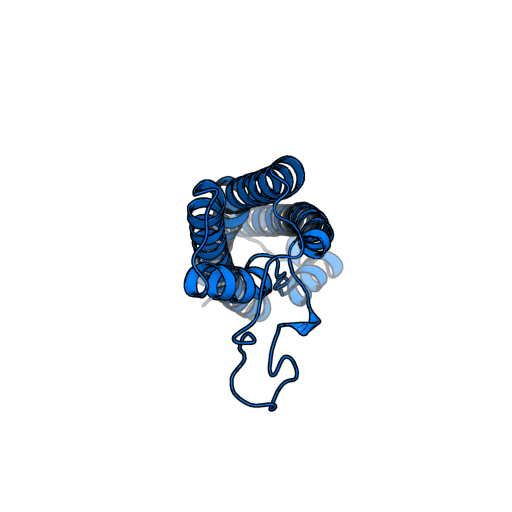Protein AF-A0A3C1CCG3-F1 (afdb_monomer)

Structure (mmCIF, N/CA/C/O backbone):
data_AF-A0A3C1CCG3-F1
#
_entry.id   AF-A0A3C1CCG3-F1
#
loop_
_atom_site.group_PDB
_atom_site.id
_atom_site.type_symbol
_atom_site.label_atom_id
_atom_site.label_alt_id
_atom_site.label_comp_id
_atom_site.label_asym_id
_atom_site.label_entity_id
_atom_site.label_seq_id
_atom_site.pdbx_PDB_ins_code
_atom_site.Cartn_x
_atom_site.Cartn_y
_atom_site.Cartn_z
_atom_site.occupancy
_atom_site.B_iso_or_equiv
_atom_site.auth_seq_id
_atom_site.auth_comp_id
_atom_site.auth_asym_id
_atom_site.auth_atom_id
_atom_site.pdbx_PDB_model_num
ATOM 1 N N . MET A 1 1 ? -16.014 -8.568 27.172 1.00 80.44 1 MET A N 1
ATOM 2 C CA . MET A 1 1 ? -15.308 -7.271 27.067 1.00 80.44 1 MET A CA 1
ATOM 3 C C . MET A 1 1 ? -13.806 -7.430 26.950 1.00 80.44 1 MET A C 1
ATOM 5 O O . MET A 1 1 ? -13.228 -6.767 26.102 1.00 80.44 1 MET A O 1
ATOM 9 N N . GLU A 1 2 ? -13.177 -8.317 27.718 1.00 81.25 2 GLU A N 1
ATOM 10 C CA . GLU A 1 2 ? -11.739 -8.604 27.583 1.00 81.25 2 GLU A CA 1
ATOM 11 C C . GLU A 1 2 ? -11.338 -9.070 26.175 1.00 81.25 2 GLU A C 1
ATOM 13 O O . GLU A 1 2 ? -10.347 -8.590 25.634 1.00 81.25 2 GLU A O 1
ATOM 18 N N . SER A 1 3 ? -12.147 -9.926 25.537 1.00 80.25 3 SER A N 1
ATOM 19 C CA . SER A 1 3 ? -11.941 -10.334 24.138 1.00 80.25 3 SER A CA 1
ATOM 20 C C . SER A 1 3 ? -11.941 -9.144 23.172 1.00 80.25 3 SER A C 1
ATOM 22 O O . SER A 1 3 ? -11.023 -9.004 22.373 1.00 80.25 3 SER A O 1
ATOM 24 N N . LEU A 1 4 ? -12.910 -8.232 23.309 1.00 84.50 4 LEU A N 1
ATOM 25 C CA . LEU A 1 4 ? -12.994 -7.015 22.496 1.00 84.50 4 LEU A CA 1
ATOM 26 C C . LEU A 1 4 ? -11.785 -6.097 22.724 1.00 84.50 4 LEU A C 1
ATOM 28 O O . LEU A 1 4 ? -11.242 -5.562 21.766 1.00 84.50 4 LEU A O 1
ATOM 32 N N . LEU A 1 5 ? -11.329 -5.937 23.969 1.00 88.25 5 LEU A N 1
ATOM 33 C CA . LEU A 1 5 ? -10.111 -5.177 24.269 1.00 88.25 5 LEU A CA 1
ATOM 34 C C . LEU A 1 5 ? -8.866 -5.798 23.625 1.00 88.25 5 LEU A C 1
ATOM 36 O O . LEU A 1 5 ? -8.028 -5.069 23.099 1.00 88.25 5 LEU A O 1
ATOM 40 N N . SER A 1 6 ? -8.741 -7.125 23.671 1.00 87.38 6 SER A N 1
ATOM 41 C CA . SER A 1 6 ? -7.639 -7.853 23.034 1.00 87.38 6 SER A CA 1
ATOM 42 C C . SER A 1 6 ? -7.626 -7.633 21.519 1.00 87.38 6 SER A C 1
ATOM 44 O O . SER A 1 6 ? -6.580 -7.317 20.951 1.00 87.38 6 SER A O 1
ATOM 46 N N . ASP A 1 7 ? -8.794 -7.708 20.880 1.00 86.88 7 ASP A N 1
ATOM 47 C CA . ASP A 1 7 ? -8.934 -7.485 19.440 1.00 86.88 7 ASP A CA 1
ATOM 48 C C . ASP A 1 7 ? -8.607 -6.045 19.052 1.00 86.88 7 ASP A C 1
ATOM 50 O O . ASP A 1 7 ? -7.768 -5.830 18.183 1.00 86.88 7 ASP A O 1
ATOM 54 N N . LEU A 1 8 ? -9.147 -5.055 19.771 1.00 90.12 8 LEU A N 1
ATOM 55 C CA . LEU A 1 8 ? -8.829 -3.647 19.520 1.00 90.12 8 LEU A CA 1
ATOM 56 C C . LEU A 1 8 ? -7.325 -3.364 19.671 1.00 90.12 8 LEU A C 1
ATOM 58 O O . LEU A 1 8 ? -6.757 -2.602 18.889 1.00 90.12 8 LEU A O 1
ATOM 62 N N . LYS A 1 9 ? -6.649 -3.988 20.648 1.00 91.88 9 LYS A N 1
ATOM 63 C CA . LYS A 1 9 ? -5.192 -3.858 20.820 1.00 91.88 9 LYS A CA 1
ATOM 64 C C . LYS A 1 9 ? -4.436 -4.443 19.624 1.00 91.88 9 LYS A C 1
ATOM 66 O O . LYS A 1 9 ? -3.527 -3.786 19.117 1.00 91.88 9 LYS A O 1
ATOM 71 N N . LYS A 1 10 ? -4.829 -5.617 19.123 1.00 90.56 10 LYS A N 1
ATOM 72 C CA . LYS A 1 10 ? -4.250 -6.194 17.895 1.00 90.56 10 LYS A CA 1
ATOM 73 C C . LYS A 1 10 ? -4.489 -5.298 16.680 1.00 90.56 10 LYS A C 1
ATOM 75 O O . LYS A 1 10 ? -3.537 -5.005 15.959 1.00 90.56 10 LYS A O 1
ATOM 80 N N . ASP A 1 11 ? -5.704 -4.783 16.520 1.00 90.44 11 ASP A N 1
ATOM 81 C CA . ASP A 1 11 ? -6.062 -3.899 15.410 1.00 90.44 11 ASP A CA 1
ATOM 82 C C . ASP A 1 11 ? -5.190 -2.627 15.405 1.00 90.44 11 ASP A C 1
ATOM 84 O O . ASP A 1 11 ? -4.690 -2.218 14.359 1.00 90.44 11 ASP A O 1
ATOM 88 N N . THR A 1 12 ? -4.893 -2.025 16.570 1.00 92.81 12 THR A N 1
ATOM 89 C CA . THR A 1 12 ? -3.994 -0.848 16.630 1.00 92.81 12 THR A CA 1
ATOM 90 C C . THR A 1 12 ? -2.571 -1.133 16.142 1.00 92.81 12 THR A C 1
ATOM 92 O O . THR A 1 12 ? -1.940 -0.249 15.547 1.00 92.81 12 THR A O 1
ATOM 95 N N . ILE A 1 13 ? -2.063 -2.346 16.381 1.00 92.12 13 ILE A N 1
ATOM 96 C CA . ILE A 1 13 ? -0.756 -2.790 15.885 1.00 92.12 13 ILE A CA 1
ATOM 97 C C . ILE A 1 13 ? -0.830 -2.958 14.367 1.00 92.12 13 ILE A C 1
ATOM 99 O O . ILE A 1 13 ? 0.046 -2.460 13.656 1.00 92.12 13 ILE A O 1
ATOM 103 N N . GLU A 1 14 ? -1.894 -3.585 13.867 1.00 90.69 14 GLU A N 1
ATOM 104 C CA . GLU A 1 14 ? -2.098 -3.794 12.435 1.00 90.69 14 GLU A CA 1
ATOM 105 C C . GLU A 1 14 ? -2.200 -2.466 11.672 1.00 90.69 14 GLU A C 1
ATOM 107 O O . GLU A 1 14 ? -1.458 -2.261 10.711 1.00 90.69 14 GLU A O 1
ATOM 112 N N . TYR A 1 15 ? -2.995 -1.501 12.148 1.00 91.88 15 TYR A N 1
ATOM 113 C CA . TYR A 1 15 ? -3.102 -0.174 11.522 1.00 91.88 15 TYR A CA 1
ATOM 114 C C . TYR A 1 15 ? -1.769 0.583 11.497 1.00 91.88 15 TYR A C 1
ATOM 116 O O . TYR A 1 15 ? -1.438 1.273 10.524 1.00 91.88 15 TYR A O 1
ATOM 124 N N . ASN A 1 16 ? -0.973 0.452 12.561 1.00 92.69 16 ASN A N 1
ATOM 125 C CA . ASN A 1 16 ? 0.353 1.054 12.624 1.00 92.69 16 ASN A CA 1
ATOM 126 C C . ASN A 1 16 ? 1.296 0.431 11.589 1.00 92.69 16 ASN A C 1
ATOM 128 O O . ASN A 1 16 ? 1.955 1.139 10.825 1.00 92.69 16 ASN A O 1
ATOM 132 N N . ASN A 1 17 ? 1.330 -0.897 11.543 1.00 91.56 17 ASN A N 1
ATOM 133 C CA . ASN A 1 17 ? 2.134 -1.628 10.583 1.00 91.56 17 ASN A CA 1
ATOM 134 C C . ASN A 1 17 ? 1.683 -1.304 9.147 1.00 91.56 17 ASN A C 1
ATOM 136 O O . ASN A 1 17 ? 2.537 -1.148 8.269 1.00 91.56 17 ASN A O 1
ATOM 140 N N . ALA A 1 18 ? 0.377 -1.206 8.881 1.00 90.88 18 ALA A N 1
ATOM 141 C CA . ALA A 1 18 ? -0.179 -0.879 7.567 1.00 90.88 18 ALA A CA 1
ATOM 142 C C . ALA A 1 18 ? 0.262 0.517 7.107 1.00 90.88 18 ALA A C 1
ATOM 144 O O . ALA A 1 18 ? 0.758 0.676 5.992 1.00 90.88 18 ALA A O 1
ATOM 145 N N . THR A 1 19 ? 0.216 1.503 8.006 1.00 92.75 19 THR A N 1
ATOM 146 C CA . THR A 1 19 ? 0.725 2.862 7.754 1.00 92.75 19 THR A CA 1
ATOM 147 C C . THR A 1 19 ? 2.209 2.846 7.366 1.00 92.75 19 THR A C 1
ATOM 149 O O . THR A 1 19 ? 2.596 3.441 6.362 1.00 92.75 19 THR A O 1
ATOM 152 N N . GLN A 1 20 ? 3.047 2.103 8.098 1.00 93.19 20 GLN A N 1
ATOM 153 C CA . GLN A 1 20 ? 4.475 1.969 7.774 1.00 93.19 20 GLN A CA 1
ATOM 154 C C . GLN A 1 20 ? 4.721 1.254 6.437 1.00 93.19 20 GLN A C 1
ATOM 156 O O . GLN A 1 20 ? 5.689 1.544 5.729 1.00 93.19 20 GLN A O 1
ATOM 161 N N . TYR A 1 21 ? 3.875 0.286 6.086 1.00 91.88 21 TYR A N 1
ATOM 162 C CA . TYR A 1 21 ? 3.934 -0.379 4.790 1.00 91.88 21 TYR A CA 1
ATOM 163 C C . TYR A 1 21 ? 3.597 0.593 3.653 1.00 91.88 21 TYR A C 1
ATOM 165 O O . TYR A 1 21 ? 4.380 0.698 2.708 1.00 91.88 21 TYR A O 1
ATOM 173 N N . ILE A 1 22 ? 2.514 1.363 3.789 1.00 93.19 22 ILE A N 1
ATOM 174 C CA . ILE A 1 22 ? 2.127 2.414 2.837 1.00 93.19 22 ILE A CA 1
ATOM 175 C C . ILE A 1 22 ? 3.264 3.431 2.658 1.00 93.19 22 ILE A C 1
ATOM 177 O O . ILE A 1 22 ? 3.637 3.739 1.526 1.00 93.19 22 ILE A O 1
ATOM 181 N N . ASP A 1 23 ? 3.893 3.877 3.749 1.00 95.12 23 ASP A N 1
ATOM 182 C CA . ASP A 1 23 ? 5.015 4.825 3.698 1.00 95.12 23 ASP A CA 1
ATOM 183 C C . ASP A 1 23 ? 6.212 4.283 2.900 1.00 95.12 23 ASP A C 1
ATOM 185 O O . ASP A 1 23 ? 6.858 5.020 2.150 1.00 95.12 23 ASP A O 1
ATOM 189 N N . ARG A 1 24 ? 6.508 2.982 3.011 1.00 94.38 24 ARG A N 1
ATOM 190 C CA . ARG A 1 24 ? 7.552 2.335 2.198 1.00 94.38 24 ARG A CA 1
ATOM 191 C C . ARG A 1 24 ? 7.167 2.269 0.721 1.00 94.38 24 ARG A C 1
ATOM 193 O O . ARG A 1 24 ? 8.023 2.515 -0.128 1.00 94.38 24 ARG A O 1
ATOM 200 N N . GLN A 1 25 ? 5.905 1.970 0.409 1.00 94.88 25 GLN A N 1
ATOM 201 C CA . GLN A 1 25 ? 5.432 1.935 -0.978 1.00 94.88 25 GLN A CA 1
ATOM 202 C C . GLN A 1 25 ? 5.488 3.317 -1.627 1.00 94.88 25 GLN A C 1
ATOM 204 O O . GLN A 1 25 ? 6.007 3.432 -2.734 1.00 94.88 25 GLN A O 1
ATOM 209 N N . ILE A 1 26 ? 5.046 4.364 -0.925 1.00 96.19 26 ILE A N 1
ATOM 210 C CA . ILE A 1 26 ? 5.116 5.754 -1.401 1.00 96.19 26 ILE A CA 1
ATOM 211 C C . ILE A 1 26 ? 6.560 6.140 -1.732 1.00 96.19 26 ILE A C 1
ATOM 213 O O . ILE A 1 26 ? 6.825 6.603 -2.837 1.00 96.19 26 ILE A O 1
ATOM 217 N N . LYS A 1 27 ? 7.514 5.866 -0.831 1.00 96.94 27 LYS A N 1
ATOM 218 C CA . LYS A 1 27 ? 8.943 6.148 -1.071 1.00 96.94 27 LYS A CA 1
ATOM 219 C C . LYS A 1 27 ? 9.495 5.411 -2.293 1.00 96.94 27 LYS A C 1
ATOM 221 O O . LYS A 1 27 ? 10.290 5.968 -3.054 1.00 96.94 27 LYS A O 1
ATOM 226 N N . GLY A 1 28 ? 9.089 4.155 -2.480 1.00 97.25 28 GLY A N 1
ATOM 227 C CA . GLY A 1 28 ? 9.450 3.380 -3.663 1.00 97.25 28 GLY A CA 1
ATOM 228 C C . GLY A 1 28 ? 8.878 3.997 -4.940 1.00 97.25 28 GLY A C 1
ATOM 229 O O . GLY A 1 28 ? 9.620 4.187 -5.899 1.00 97.25 28 GLY A O 1
ATOM 230 N N . ILE A 1 29 ? 7.596 4.378 -4.930 1.00 98.25 29 ILE A N 1
ATOM 231 C CA . ILE A 1 29 ? 6.946 5.056 -6.058 1.00 98.25 29 ILE A CA 1
ATOM 232 C C . ILE A 1 29 ? 7.657 6.372 -6.384 1.00 98.25 29 ILE A C 1
ATOM 234 O O . ILE A 1 29 ? 7.983 6.595 -7.545 1.00 98.25 29 ILE A O 1
ATOM 238 N N . ASP A 1 30 ? 7.960 7.204 -5.388 1.00 98.19 30 ASP A N 1
ATOM 239 C CA . ASP A 1 30 ? 8.686 8.465 -5.587 1.00 98.19 30 ASP A CA 1
ATOM 240 C C . ASP A 1 30 ? 10.026 8.251 -6.278 1.00 98.19 30 ASP A C 1
ATOM 242 O O . ASP A 1 30 ? 10.359 8.934 -7.244 1.00 98.19 30 ASP A O 1
ATOM 246 N N . THR A 1 31 ? 10.766 7.242 -5.825 1.00 98.00 31 THR A N 1
ATOM 247 C CA . THR A 1 31 ? 12.042 6.873 -6.433 1.00 98.00 31 THR A CA 1
ATOM 248 C C . THR A 1 31 ? 11.862 6.413 -7.881 1.00 98.00 31 THR A C 1
ATOM 250 O O . THR A 1 31 ? 12.645 6.795 -8.748 1.00 98.00 31 THR A O 1
ATOM 253 N N . THR A 1 32 ? 10.835 5.607 -8.165 1.00 97.94 32 THR A N 1
ATOM 254 C CA . THR A 1 32 ? 10.518 5.175 -9.531 1.00 97.94 32 THR A CA 1
ATOM 255 C C . THR A 1 32 ? 10.178 6.367 -10.422 1.00 97.94 32 THR A C 1
ATOM 257 O O . THR A 1 32 ? 10.742 6.473 -11.506 1.00 97.94 32 THR A O 1
ATOM 260 N N . LEU A 1 33 ? 9.318 7.283 -9.970 1.00 98.19 33 LEU A N 1
ATOM 261 C CA . LEU A 1 33 ? 8.926 8.472 -10.733 1.00 98.19 33 LEU A CA 1
ATOM 262 C C . LEU A 1 33 ? 10.135 9.358 -11.060 1.00 98.19 33 LEU A C 1
ATOM 264 O O . LEU A 1 33 ? 10.334 9.697 -12.223 1.00 98.19 33 LEU A O 1
ATOM 268 N N . GLN A 1 34 ? 10.984 9.639 -10.066 1.00 97.75 34 GLN A N 1
ATOM 269 C CA . GLN A 1 34 ? 12.212 10.424 -10.245 1.00 97.75 34 GLN A CA 1
ATOM 270 C C . GLN A 1 34 ? 13.168 9.811 -11.270 1.00 97.75 34 GLN A C 1
ATOM 272 O O . GLN A 1 34 ? 13.834 10.532 -12.007 1.00 97.75 34 GLN A O 1
ATOM 277 N N . ILE A 1 35 ? 13.280 8.480 -11.307 1.00 97.62 35 ILE A N 1
ATOM 278 C CA . ILE A 1 35 ? 14.119 7.812 -12.304 1.00 97.62 35 ILE A CA 1
ATOM 279 C C . ILE A 1 35 ? 13.449 7.906 -13.677 1.00 97.62 35 ILE A C 1
ATOM 281 O O . ILE A 1 35 ? 14.092 8.347 -14.624 1.00 97.62 35 ILE A O 1
ATOM 285 N N . LEU A 1 36 ? 12.171 7.533 -13.804 1.00 95.69 36 LEU A N 1
ATOM 286 C CA . LEU A 1 36 ? 11.469 7.494 -15.095 1.00 95.69 36 LEU A CA 1
ATOM 287 C C . LEU A 1 36 ? 11.405 8.864 -15.791 1.00 95.69 36 LEU A C 1
ATOM 289 O O . LEU A 1 36 ? 11.476 8.918 -17.018 1.00 95.69 36 LEU A O 1
ATOM 293 N N . GLU A 1 37 ? 11.349 9.959 -15.030 1.00 93.81 37 GLU A N 1
ATOM 294 C CA . GLU A 1 37 ? 11.359 11.332 -15.555 1.00 93.81 37 GLU A CA 1
ATOM 295 C C . GLU A 1 37 ? 12.637 11.674 -16.344 1.00 93.81 37 GLU A C 1
ATOM 297 O O . GLU A 1 37 ? 12.584 12.450 -17.296 1.00 93.81 37 GLU A O 1
ATOM 302 N N . LYS A 1 38 ? 13.779 11.043 -16.030 1.00 92.81 38 LYS A N 1
ATOM 303 C CA . LYS A 1 38 ? 15.081 11.356 -16.652 1.00 92.81 38 LYS A CA 1
ATOM 304 C C . LYS A 1 38 ? 15.159 11.094 -18.155 1.00 92.81 38 LYS A C 1
ATOM 306 O O . LYS A 1 38 ? 16.096 11.572 -18.789 1.00 92.81 38 LYS A O 1
ATOM 311 N N . ASN A 1 39 ? 14.237 10.320 -18.736 1.00 82.69 39 ASN A N 1
ATOM 312 C CA . ASN A 1 39 ? 14.262 9.831 -20.126 1.00 82.69 39 ASN A CA 1
ATOM 313 C C . ASN A 1 39 ? 15.423 8.848 -20.444 1.00 82.69 39 ASN A C 1
ATOM 315 O O . ASN A 1 39 ? 15.221 7.867 -21.161 1.00 82.69 39 ASN A O 1
ATOM 319 N N . SER A 1 40 ? 16.613 9.054 -19.880 1.00 91.62 40 SER A N 1
ATOM 320 C CA . SER A 1 40 ? 17.819 8.241 -20.060 1.00 91.62 40 SER A CA 1
ATOM 321 C C . SER A 1 40 ? 18.263 7.638 -18.727 1.00 91.62 40 SER A C 1
ATOM 323 O O . SER A 1 40 ? 18.337 8.360 -17.732 1.00 91.62 40 SER A O 1
ATOM 325 N N . TRP A 1 41 ? 18.549 6.331 -18.707 1.00 95.25 41 TRP A N 1
ATOM 326 C CA . TRP A 1 41 ? 18.817 5.579 -17.476 1.00 95.25 41 TRP A CA 1
ATOM 327 C C . TRP A 1 41 ? 20.133 4.814 -17.537 1.00 95.25 41 TRP A C 1
ATOM 329 O O . TRP A 1 41 ? 20.427 4.144 -18.530 1.00 95.25 41 TRP A O 1
ATOM 339 N N . THR A 1 42 ? 20.899 4.854 -16.448 1.00 96.25 42 THR A N 1
ATOM 340 C CA . THR A 1 42 ? 22.076 3.993 -16.289 1.00 96.25 42 THR A CA 1
ATOM 341 C C . THR A 1 42 ? 21.668 2.544 -16.007 1.00 96.25 42 THR A C 1
ATOM 343 O O . THR A 1 42 ? 20.516 2.241 -15.677 1.00 96.25 42 THR A O 1
ATOM 346 N N . LYS A 1 43 ? 22.625 1.612 -16.090 1.00 95.50 43 LYS A N 1
ATOM 347 C CA . LYS A 1 43 ? 22.383 0.200 -15.748 1.00 95.50 43 LYS A CA 1
ATOM 348 C C . LYS A 1 43 ? 21.940 0.040 -14.290 1.00 95.50 43 LYS A C 1
ATOM 350 O O . LYS A 1 43 ? 21.049 -0.751 -13.991 1.00 95.50 43 LYS A O 1
ATOM 355 N N . GLU A 1 44 ? 22.535 0.810 -13.386 1.00 95.44 44 GLU A N 1
ATOM 356 C CA . GLU A 1 44 ? 22.217 0.832 -11.958 1.00 95.44 44 GLU A CA 1
ATOM 357 C C . GLU A 1 44 ? 20.789 1.329 -11.721 1.00 95.44 44 GLU A C 1
ATOM 359 O O . GLU A 1 44 ? 20.056 0.751 -10.918 1.00 95.44 44 GLU A O 1
ATOM 364 N N . GLU A 1 45 ? 20.362 2.358 -12.454 1.00 97.06 45 GLU A N 1
ATOM 365 C CA . GLU A 1 45 ? 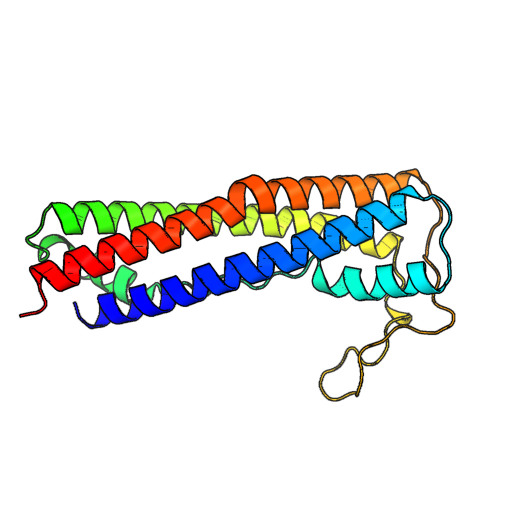18.995 2.874 -12.385 1.00 97.06 45 GLU A CA 1
ATOM 366 C C . GLU A 1 45 ? 17.977 1.862 -12.903 1.00 97.06 45 GLU A C 1
ATOM 368 O O . GLU A 1 45 ? 16.951 1.652 -12.255 1.00 97.06 45 GLU A O 1
ATOM 373 N N . ILE A 1 46 ? 18.278 1.166 -14.005 1.00 96.75 46 ILE A N 1
ATOM 374 C CA . ILE A 1 46 ? 17.427 0.084 -14.513 1.00 96.75 46 ILE A CA 1
ATOM 375 C C . ILE A 1 46 ? 17.293 -1.019 -13.458 1.00 96.75 46 ILE A C 1
ATOM 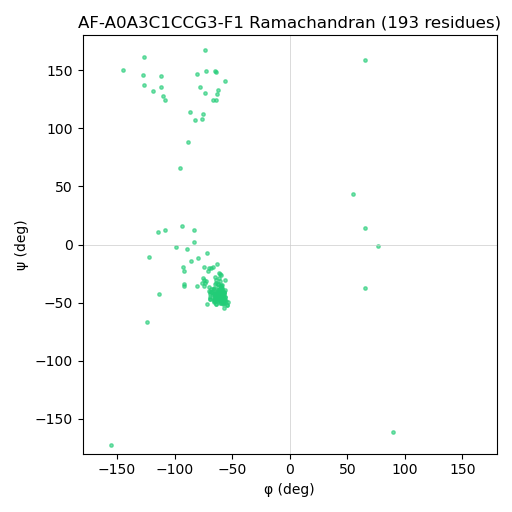377 O O . ILE A 1 46 ? 16.173 -1.383 -13.099 1.00 96.75 46 ILE A O 1
ATOM 381 N N . LYS A 1 47 ? 18.397 -1.514 -12.884 1.00 95.25 47 LYS A N 1
ATOM 382 C CA . LYS A 1 47 ? 18.333 -2.527 -11.813 1.00 95.25 47 LYS A CA 1
ATOM 383 C C . LYS A 1 47 ? 17.508 -2.053 -10.622 1.00 95.25 47 LYS A C 1
ATOM 385 O O . LYS A 1 47 ? 16.701 -2.813 -10.087 1.00 95.25 47 LYS A O 1
ATOM 390 N N . LYS A 1 48 ? 17.676 -0.792 -10.225 1.00 95.38 48 LYS A N 1
ATOM 391 C CA . LYS A 1 48 ? 16.910 -0.187 -9.136 1.00 95.38 48 LYS A CA 1
ATOM 392 C C . LYS A 1 48 ? 15.414 -0.148 -9.452 1.00 95.38 48 LYS A C 1
ATOM 394 O O . LYS A 1 48 ? 14.616 -0.519 -8.594 1.00 95.38 48 LYS A O 1
ATOM 399 N N . LEU A 1 49 ? 15.028 0.223 -10.676 1.00 96.19 49 LEU A N 1
ATOM 400 C CA . LEU A 1 49 ? 13.634 0.178 -11.127 1.00 96.19 49 LEU A CA 1
ATOM 401 C C . LEU A 1 49 ? 13.052 -1.237 -11.032 1.00 96.19 49 LEU A C 1
ATOM 403 O O . LEU A 1 49 ? 11.952 -1.395 -10.508 1.00 96.19 49 LEU A O 1
ATOM 407 N N . TYR A 1 50 ? 13.790 -2.254 -11.486 1.00 95.12 50 TYR A N 1
ATOM 408 C CA . TYR A 1 50 ? 13.383 -3.657 -11.364 1.00 95.12 50 TYR A CA 1
ATOM 409 C C . TYR A 1 50 ? 13.137 -4.044 -9.897 1.00 95.12 50 TYR A C 1
ATOM 411 O O . TYR A 1 50 ? 12.048 -4.502 -9.552 1.00 95.12 50 TYR A O 1
ATOM 419 N N . LEU A 1 51 ? 14.115 -3.821 -9.014 1.00 91.62 51 LEU A N 1
ATOM 420 C CA . LEU A 1 51 ? 14.009 -4.191 -7.597 1.00 91.62 51 LEU A CA 1
ATOM 421 C C . LEU A 1 51 ? 12.811 -3.525 -6.908 1.00 91.62 51 LEU A C 1
ATOM 423 O O . LEU A 1 51 ? 12.065 -4.178 -6.178 1.00 91.62 51 LEU A O 1
ATOM 427 N N . ILE A 1 52 ? 12.603 -2.233 -7.167 1.00 93.25 52 ILE A N 1
ATOM 428 C CA . ILE A 1 52 ? 11.503 -1.469 -6.574 1.00 93.25 52 ILE A CA 1
ATOM 429 C C . ILE A 1 52 ? 10.148 -1.951 -7.111 1.00 93.25 52 ILE A C 1
ATOM 431 O O . ILE A 1 52 ? 9.208 -2.109 -6.327 1.00 93.25 52 ILE A O 1
ATOM 435 N N . ASN A 1 53 ? 10.046 -2.242 -8.414 1.00 92.38 53 ASN A N 1
ATOM 436 C CA . ASN A 1 53 ? 8.803 -2.641 -9.083 1.00 92.38 53 ASN A CA 1
ATOM 437 C C . ASN A 1 53 ? 8.129 -3.876 -8.450 1.00 92.38 53 ASN A C 1
ATOM 439 O O . ASN A 1 53 ? 6.898 -3.985 -8.457 1.00 92.38 53 ASN A O 1
ATOM 443 N N . LEU A 1 54 ? 8.895 -4.801 -7.863 1.00 84.25 54 LEU A N 1
ATOM 444 C CA . LEU A 1 54 ? 8.322 -5.953 -7.159 1.00 84.25 54 LEU A CA 1
ATOM 445 C C . LEU A 1 54 ? 7.530 -5.539 -5.907 1.00 84.25 54 LEU A C 1
ATOM 447 O O . LEU A 1 54 ? 6.469 -6.102 -5.649 1.00 84.25 54 LEU A O 1
ATOM 451 N N . GLY A 1 55 ? 7.996 -4.531 -5.164 1.00 85.56 55 GLY A N 1
ATOM 452 C CA . GLY A 1 55 ? 7.409 -4.133 -3.879 1.00 85.56 55 GLY A CA 1
ATOM 453 C C . GLY A 1 55 ? 6.334 -3.044 -3.956 1.00 85.56 55 GLY A C 1
ATOM 454 O O . GLY A 1 55 ? 5.377 -3.066 -3.179 1.00 85.56 55 GLY A O 1
ATOM 455 N N . ILE A 1 56 ? 6.452 -2.090 -4.885 1.00 91.38 56 ILE A N 1
ATOM 456 C CA . ILE A 1 56 ? 5.598 -0.881 -4.884 1.00 91.38 56 ILE A CA 1
ATOM 457 C C . ILE A 1 56 ? 4.135 -1.130 -5.258 1.00 91.38 56 ILE A C 1
ATOM 459 O O . ILE A 1 56 ? 3.267 -0.357 -4.867 1.00 91.38 56 ILE A O 1
ATOM 463 N N . LEU A 1 57 ? 3.854 -2.219 -5.974 1.00 89.00 57 LEU A N 1
ATOM 464 C CA . LEU A 1 57 ? 2.497 -2.628 -6.353 1.00 89.00 57 LEU A CA 1
ATOM 465 C C . LEU A 1 57 ? 2.025 -3.864 -5.577 1.00 89.00 57 LEU A C 1
ATOM 467 O O . LEU A 1 57 ? 1.034 -4.485 -5.948 1.00 89.00 57 LEU A O 1
ATOM 471 N N . GLY A 1 58 ? 2.749 -4.246 -4.521 1.00 83.00 58 GLY A N 1
ATOM 472 C CA . GLY A 1 58 ? 2.319 -5.305 -3.618 1.00 83.00 58 GLY A CA 1
ATOM 473 C C . GLY A 1 58 ? 1.044 -4.920 -2.867 1.00 83.00 58 GLY A C 1
ATOM 474 O O . GLY A 1 58 ? 0.802 -3.738 -2.572 1.00 83.00 58 GLY A O 1
ATOM 475 N N . ASN A 1 59 ? 0.247 -5.933 -2.541 1.00 73.56 59 ASN A N 1
ATOM 476 C CA . ASN A 1 59 ? -0.830 -5.812 -1.576 1.00 73.56 59 ASN A CA 1
ATOM 477 C C . ASN A 1 59 ? -0.470 -6.638 -0.348 1.00 73.56 59 ASN A C 1
ATOM 479 O O . ASN A 1 59 ? 0.037 -7.750 -0.469 1.00 73.56 59 ASN A O 1
ATOM 483 N N . ARG A 1 60 ? -0.681 -6.056 0.826 1.00 67.25 60 ARG A N 1
ATOM 484 C CA . ARG A 1 60 ? -0.440 -6.724 2.104 1.00 67.25 60 ARG A CA 1
ATOM 485 C C . ARG A 1 60 ? -1.701 -7.425 2.623 1.00 67.25 60 ARG A C 1
ATOM 487 O O . ARG A 1 60 ? -1.569 -8.348 3.413 1.00 67.25 60 ARG A O 1
ATOM 494 N N . GLY A 1 61 ? -2.883 -6.991 2.168 1.00 58.47 61 GLY A N 1
ATOM 495 C CA . GLY A 1 61 ? -4.138 -7.221 2.886 1.00 58.47 61 GLY A CA 1
ATOM 496 C C . GLY A 1 61 ? -4.142 -6.481 4.231 1.00 58.47 61 GLY A C 1
ATOM 497 O O . GLY A 1 61 ? -3.080 -6.130 4.751 1.00 58.47 61 GLY A O 1
ATOM 498 N N . SER A 1 62 ? -5.317 -6.225 4.796 1.00 59.59 62 SER A N 1
ATOM 499 C CA . SER A 1 6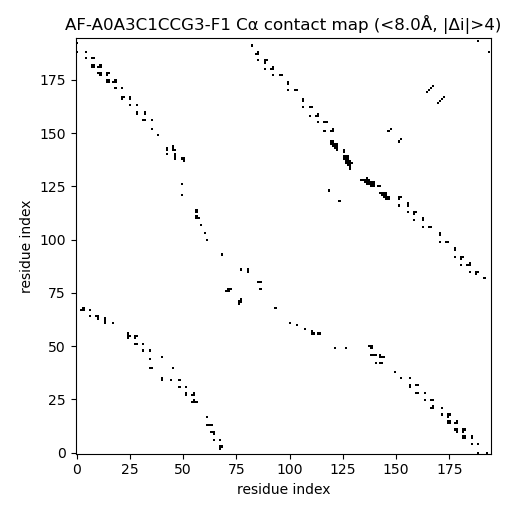2 ? -5.443 -5.912 6.218 1.00 59.59 62 SER A CA 1
ATOM 500 C C . SER A 1 62 ? -6.095 -7.110 6.907 1.00 59.59 62 SER A C 1
ATOM 502 O O . SER A 1 62 ? -7.148 -7.592 6.498 1.00 59.59 62 SER A O 1
ATOM 504 N N . GLU A 1 63 ? -5.442 -7.647 7.934 1.00 61.00 63 GLU A N 1
ATOM 505 C CA . GLU A 1 63 ? -6.020 -8.700 8.774 1.00 61.00 63 GLU A CA 1
ATOM 506 C C . GLU A 1 63 ? -6.656 -8.046 10.004 1.00 61.00 63 GLU A C 1
ATOM 508 O O . GLU A 1 63 ? -6.173 -8.178 11.128 1.00 61.00 63 GLU A O 1
ATOM 513 N N . VAL A 1 64 ? -7.718 -7.263 9.788 1.00 60.12 64 VAL A N 1
ATOM 514 C CA . VAL A 1 64 ? -8.493 -6.688 10.898 1.00 60.12 64 VAL A CA 1
ATOM 515 C C . VAL A 1 64 ? -9.324 -7.798 11.536 1.00 60.12 64 VAL A C 1
ATOM 517 O O . VAL A 1 64 ? -10.026 -8.538 10.842 1.00 60.12 64 VAL A O 1
ATOM 520 N N . ASN A 1 65 ? -9.268 -7.935 12.863 1.00 60.69 65 ASN A N 1
ATOM 521 C CA . ASN A 1 65 ? -9.983 -9.018 13.527 1.00 60.69 65 ASN A CA 1
ATOM 522 C C . ASN A 1 65 ? -11.494 -8.724 13.589 1.00 60.69 65 ASN A C 1
ATOM 524 O O . ASN A 1 65 ? -11.956 -7.837 14.306 1.00 60.69 65 ASN A O 1
ATOM 528 N N . THR A 1 66 ? -12.291 -9.506 12.860 1.00 57.34 66 THR A N 1
ATOM 529 C CA . THR A 1 66 ? -13.759 -9.378 12.818 1.00 57.34 66 THR A CA 1
ATOM 530 C C . THR A 1 66 ? -14.493 -10.371 13.724 1.00 57.34 66 THR A C 1
ATOM 532 O O . THR A 1 66 ? -15.719 -10.329 13.829 1.00 57.34 66 THR A O 1
ATOM 535 N N . SER A 1 67 ? -13.778 -11.264 14.416 1.00 57.91 67 SER A N 1
ATOM 536 C CA . SER A 1 67 ? -14.402 -12.355 15.178 1.00 57.91 67 SER A CA 1
ATOM 537 C C . SER A 1 67 ? -15.246 -11.849 16.356 1.00 57.91 67 SER A C 1
ATOM 539 O O . SER A 1 67 ? -16.417 -12.220 16.474 1.00 57.91 67 SER A O 1
ATOM 541 N N . THR A 1 68 ? -14.724 -10.938 17.185 1.00 58.75 68 THR A N 1
ATOM 542 C CA . THR A 1 68 ? -15.493 -10.388 18.315 1.00 58.75 68 THR A CA 1
ATOM 543 C C . THR A 1 68 ? -16.565 -9.392 17.866 1.00 58.75 68 THR A C 1
ATOM 545 O O . THR A 1 68 ? -17.626 -9.312 18.489 1.00 58.75 68 THR A O 1
ATOM 548 N N . SER A 1 69 ? -16.356 -8.654 16.770 1.00 61.47 69 SER A N 1
ATOM 549 C CA . SER A 1 69 ? -17.376 -7.739 16.236 1.00 61.47 69 SER A CA 1
ATOM 550 C C . SER A 1 69 ? -18.572 -8.498 15.657 1.00 61.47 69 SER A C 1
ATOM 552 O O . SER A 1 69 ? -19.716 -8.152 15.961 1.00 61.47 69 SER A O 1
ATOM 554 N N . ALA A 1 70 ? -18.327 -9.582 14.916 1.00 64.50 70 ALA A N 1
ATOM 555 C CA . ALA A 1 70 ? -19.367 -10.482 14.431 1.00 64.50 70 ALA A CA 1
ATOM 556 C C . ALA A 1 70 ? -20.136 -11.126 15.594 1.00 64.50 70 ALA A C 1
ATOM 558 O O . ALA A 1 70 ? -21.364 -11.154 15.578 1.00 64.50 70 ALA A O 1
ATOM 559 N N . GLN A 1 71 ? -19.441 -11.571 16.646 1.00 61.06 71 GLN A N 1
ATOM 560 C CA . GLN A 1 71 ? -20.085 -12.128 17.841 1.00 61.06 71 GLN A CA 1
ATOM 561 C C . GLN A 1 71 ? -20.958 -11.098 18.573 1.00 61.06 71 GLN A C 1
ATOM 563 O O . GLN A 1 71 ? -22.099 -11.399 18.916 1.00 61.06 71 GLN A O 1
ATOM 568 N N . LEU A 1 72 ? -20.471 -9.871 18.782 1.00 66.56 72 LEU A N 1
ATOM 569 C CA . LEU A 1 72 ? -21.229 -8.819 19.469 1.00 66.56 72 LEU A CA 1
ATOM 570 C C . LEU A 1 72 ? -22.440 -8.333 18.661 1.00 66.56 72 LEU A C 1
ATOM 572 O O . LEU A 1 72 ? -23.492 -8.083 19.258 1.00 66.56 72 LEU A O 1
ATOM 576 N N . LYS A 1 73 ? -22.314 -8.225 17.328 1.00 65.88 73 LYS A N 1
ATOM 577 C CA . LYS A 1 73 ? -23.436 -7.910 16.428 1.00 65.88 73 LYS A CA 1
ATOM 578 C C . LYS A 1 73 ? -24.472 -9.046 16.430 1.00 65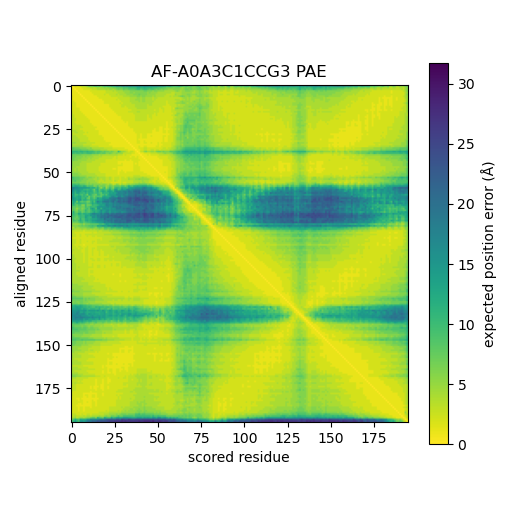.88 73 LYS A C 1
ATOM 580 O O . LYS A 1 73 ? -25.650 -8.783 16.660 1.00 65.88 73 LYS A O 1
ATOM 585 N N . ASN A 1 74 ? -24.045 -10.300 16.256 1.00 67.44 74 ASN A N 1
ATOM 586 C CA . ASN A 1 74 ? -24.950 -11.446 16.081 1.00 67.44 74 ASN A CA 1
ATOM 587 C C . ASN A 1 74 ? -25.617 -11.917 17.384 1.00 67.44 74 ASN A C 1
ATOM 589 O O . ASN A 1 74 ? -26.770 -12.336 17.360 1.00 67.44 74 ASN A O 1
ATOM 593 N N . ALA A 1 75 ? -24.937 -11.821 18.530 1.00 66.62 75 ALA A N 1
ATOM 594 C CA . ALA A 1 75 ? -25.493 -12.223 19.826 1.00 66.62 75 ALA A CA 1
ATOM 595 C C . ALA A 1 75 ? -26.369 -11.135 20.483 1.00 66.62 75 ALA A C 1
ATOM 597 O O . ALA A 1 75 ? -26.803 -11.293 21.623 1.00 66.62 75 ALA A O 1
ATOM 598 N N . GLY A 1 76 ? -26.575 -9.988 19.820 1.00 63.59 76 GLY A N 1
ATOM 599 C CA . GLY A 1 76 ? -27.226 -8.821 20.425 1.00 63.59 76 GLY A CA 1
ATOM 600 C C . GLY A 1 76 ? -26.426 -8.202 21.580 1.00 63.59 76 GLY A C 1
ATOM 601 O O . GLY A 1 76 ? -26.964 -7.386 22.327 1.00 63.59 76 GLY A O 1
ATOM 602 N N . GLY A 1 77 ? -25.144 -8.561 21.722 1.00 65.25 77 GLY A N 1
ATOM 603 C CA . GLY A 1 77 ? -24.269 -8.160 22.827 1.00 65.25 77 GLY A CA 1
ATOM 604 C C . GLY A 1 77 ? -24.053 -6.649 22.923 1.00 65.25 77 GLY A C 1
ATOM 605 O O . GLY A 1 77 ? -23.842 -6.132 24.015 1.00 65.25 77 GLY A O 1
ATOM 606 N N . LEU A 1 78 ? -24.215 -5.924 21.813 1.00 67.56 78 LEU A N 1
ATOM 607 C CA . LEU A 1 78 ? -24.267 -4.457 21.801 1.00 67.56 78 LEU A CA 1
ATOM 608 C C . LEU A 1 78 ? -25.352 -3.882 22.715 1.00 67.56 78 LEU A C 1
ATOM 610 O O . LEU A 1 78 ? -25.114 -2.903 23.411 1.00 67.56 78 LEU A O 1
ATOM 614 N N . ARG A 1 79 ? -26.531 -4.516 22.781 1.00 66.06 79 ARG A N 1
ATOM 615 C CA . ARG A 1 79 ? -27.622 -4.072 23.668 1.00 66.06 79 ARG A CA 1
ATOM 616 C C . ARG A 1 79 ? -27.276 -4.238 25.149 1.00 66.06 79 ARG A C 1
ATOM 618 O O . ARG A 1 79 ? -27.908 -3.615 25.994 1.00 66.06 79 ARG A O 1
ATOM 625 N N . LEU A 1 80 ? -26.294 -5.084 25.466 1.00 70.00 80 LEU A N 1
ATOM 626 C CA . LEU A 1 80 ? -25.834 -5.336 26.833 1.00 70.00 80 LEU A CA 1
ATOM 627 C C . LEU A 1 80 ? -24.782 -4.314 27.292 1.00 70.00 80 LEU A C 1
ATOM 629 O O . LEU A 1 80 ? -24.508 -4.208 28.490 1.00 70.00 80 LEU A O 1
ATOM 633 N N . ILE A 1 81 ? -24.210 -3.535 26.367 1.00 79.81 81 ILE A N 1
ATOM 634 C CA . ILE A 1 81 ? -23.310 -2.428 26.691 1.00 79.81 81 ILE A CA 1
ATOM 635 C C . ILE A 1 81 ? -24.162 -1.263 27.195 1.00 79.81 81 ILE A C 1
ATOM 637 O O . ILE A 1 81 ? -24.877 -0.605 26.444 1.00 79.81 81 ILE A O 1
ATOM 641 N N . LYS A 1 82 ? -24.085 -1.017 28.504 1.00 78.31 82 LYS A N 1
ATOM 642 C CA . LYS A 1 82 ? -24.885 -0.000 29.205 1.00 78.31 82 LYS A CA 1
ATOM 643 C C . LYS A 1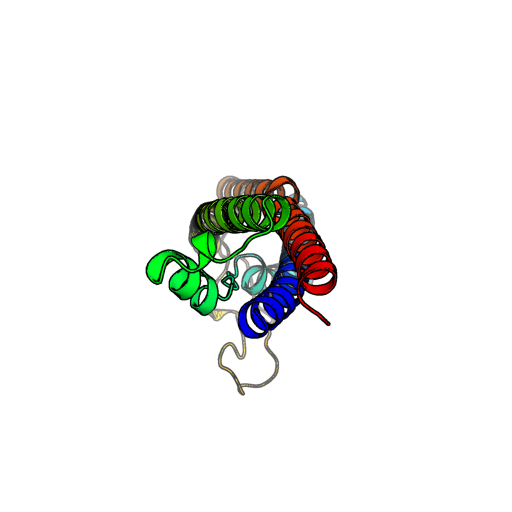 82 ? -24.427 1.438 28.942 1.00 78.31 82 LYS A C 1
ATOM 645 O O . LYS A 1 82 ? -25.182 2.369 29.197 1.00 78.31 82 LYS A O 1
ATOM 650 N N . SER A 1 83 ? -23.190 1.628 28.481 1.00 86.62 83 SER A N 1
ATOM 651 C CA . SER A 1 83 ? -22.650 2.956 28.182 1.00 86.62 83 SER A CA 1
ATOM 652 C C . SER A 1 83 ? -23.010 3.384 26.758 1.00 86.62 83 SER A C 1
ATOM 654 O O . SER A 1 83 ? -22.517 2.807 25.787 1.00 86.62 83 SER A O 1
ATOM 656 N N . ASN A 1 84 ? -23.829 4.434 26.637 1.00 86.19 84 ASN A N 1
ATOM 657 C CA . ASN A 1 84 ? -24.158 5.054 25.347 1.00 86.19 84 ASN A CA 1
ATOM 658 C C . ASN A 1 84 ? -22.906 5.575 24.625 1.00 86.19 84 ASN A C 1
ATOM 660 O O . ASN A 1 84 ? -22.821 5.487 23.404 1.00 86.19 84 ASN A O 1
ATOM 664 N N . GLU A 1 85 ? -21.918 6.068 25.376 1.00 89.88 85 GLU A N 1
ATOM 665 C CA . GLU A 1 85 ? -20.632 6.517 24.834 1.00 89.88 85 GLU A CA 1
ATOM 666 C C . GLU A 1 85 ? -19.896 5.368 24.130 1.00 89.88 85 GLU A C 1
ATOM 668 O O . GLU A 1 85 ? -19.512 5.496 22.969 1.00 89.88 85 GLU A O 1
ATOM 673 N N . ILE A 1 86 ? -19.768 4.213 24.793 1.00 90.12 86 ILE A N 1
ATOM 674 C CA . ILE A 1 86 ? -19.084 3.040 24.225 1.00 90.12 86 ILE A CA 1
ATOM 675 C C . ILE A 1 86 ? -19.850 2.491 23.017 1.00 90.12 86 ILE A C 1
ATOM 677 O O . ILE A 1 86 ? -19.227 2.118 22.025 1.00 90.12 86 ILE A O 1
ATOM 681 N N . ASN A 1 87 ? -21.186 2.485 23.056 1.00 86.69 87 ASN A N 1
ATOM 682 C CA . ASN A 1 87 ? -22.004 2.066 21.913 1.00 86.69 87 ASN A CA 1
ATOM 683 C C . ASN A 1 87 ? -21.805 2.956 20.681 1.00 86.69 87 ASN A C 1
ATOM 685 O O . ASN A 1 87 ? -21.680 2.441 19.565 1.00 86.69 87 ASN A O 1
ATOM 689 N N . ASN A 1 88 ? -21.739 4.274 20.873 1.00 88.38 88 ASN A N 1
ATOM 690 C CA . ASN A 1 88 ? -21.483 5.210 19.781 1.00 88.38 88 ASN A CA 1
ATOM 691 C C . ASN A 1 88 ? -20.079 5.001 19.196 1.00 88.38 88 ASN A C 1
ATOM 693 O O . ASN A 1 88 ? -19.940 4.868 17.981 1.00 88.38 88 ASN A O 1
ATOM 697 N N . LEU A 1 89 ? -19.059 4.878 20.054 1.00 91.19 89 LEU A N 1
ATOM 698 C CA . LEU A 1 89 ? -17.676 4.629 19.630 1.00 91.19 89 LEU A CA 1
ATOM 699 C C . LEU A 1 89 ? -17.518 3.293 18.887 1.00 91.19 89 LEU A C 1
ATOM 701 O O . LEU A 1 89 ? -16.805 3.233 17.889 1.00 91.19 89 LEU A O 1
ATOM 705 N N . LEU A 1 90 ? -18.201 2.229 19.324 1.00 88.88 90 LEU A N 1
ATOM 706 C CA . LEU A 1 90 ? -18.219 0.936 18.623 1.00 88.88 90 LEU A CA 1
ATOM 707 C C . LEU A 1 90 ? -18.861 1.035 17.242 1.00 88.88 90 LEU A C 1
ATOM 709 O O . LEU A 1 90 ? -18.331 0.495 16.270 1.00 88.88 90 LEU A O 1
ATOM 713 N N . SER A 1 91 ? -19.993 1.732 17.154 1.00 85.44 91 SER A N 1
ATOM 714 C CA . SER A 1 91 ? -20.709 1.917 15.891 1.00 85.44 91 SER A CA 1
ATOM 715 C C . SER A 1 91 ? -19.857 2.698 14.886 1.00 85.44 91 SER A C 1
ATOM 717 O O . SER A 1 91 ? -19.752 2.307 13.720 1.00 85.44 91 SER A O 1
ATOM 719 N N . GLU A 1 92 ? -19.192 3.763 15.345 1.00 88.31 92 GLU A N 1
ATOM 720 C CA . GLU A 1 92 ? -18.269 4.556 14.531 1.00 88.31 92 GLU A CA 1
ATOM 721 C C . GLU A 1 92 ? -17.044 3.735 14.104 1.00 88.31 92 GLU A C 1
ATOM 723 O O . GLU A 1 92 ? -16.682 3.741 12.925 1.00 88.31 92 GLU A O 1
ATOM 728 N N . TYR A 1 93 ? -16.443 2.989 15.038 1.00 89.25 93 TYR A N 1
ATOM 729 C CA . TYR A 1 93 ? -15.300 2.116 14.777 1.00 89.25 93 TYR A CA 1
ATOM 730 C C . TYR A 1 93 ? -15.601 1.132 13.640 1.00 89.25 93 TYR A C 1
ATOM 732 O O . TYR A 1 93 ? -14.865 1.081 12.655 1.00 89.25 93 TYR A O 1
ATOM 740 N N . TRP A 1 94 ? -16.712 0.398 13.714 1.00 86.06 94 TRP A N 1
ATOM 741 C CA . TRP A 1 94 ? -17.040 -0.589 12.685 1.00 86.06 94 TRP A CA 1
ATOM 742 C C . TRP A 1 94 ? -17.433 0.024 11.348 1.00 86.06 94 TRP A C 1
ATOM 744 O O . TRP A 1 94 ? -16.986 -0.470 10.318 1.00 86.06 94 TRP A O 1
ATOM 754 N N . THR A 1 95 ? -18.201 1.116 11.348 1.00 85.62 95 THR A N 1
ATOM 755 C CA . THR A 1 95 ? -18.556 1.819 10.102 1.00 85.62 95 THR A CA 1
ATOM 756 C C . THR A 1 95 ? -17.298 2.256 9.349 1.00 85.62 95 THR A C 1
ATOM 758 O O . THR A 1 95 ? -17.208 2.119 8.130 1.00 85.62 95 THR A O 1
ATOM 761 N N . LYS A 1 96 ? -16.287 2.748 10.073 1.00 87.25 96 LYS A N 1
ATOM 762 C CA . LYS A 1 96 ? -15.020 3.158 9.466 1.00 87.25 96 LYS A CA 1
ATOM 763 C C . LYS A 1 96 ? -14.156 1.975 9.017 1.00 87.25 96 LYS A C 1
ATOM 765 O O . LYS A 1 96 ? -13.484 2.107 7.999 1.00 87.25 96 LYS A O 1
ATOM 770 N N . ASN A 1 97 ? -14.213 0.826 9.695 1.00 86.06 97 ASN A N 1
ATOM 771 C CA . ASN A 1 97 ? -13.570 -0.403 9.206 1.00 86.06 97 ASN A CA 1
ATOM 772 C C . ASN A 1 97 ? -14.178 -0.877 7.881 1.00 86.06 97 ASN A C 1
ATOM 774 O O . ASN A 1 97 ? -13.440 -1.186 6.954 1.00 86.06 97 ASN A O 1
ATOM 778 N N . GLU A 1 98 ? -15.507 -0.868 7.759 1.00 85.50 98 GLU A N 1
ATOM 779 C CA . GLU A 1 98 ? -16.191 -1.230 6.508 1.00 85.50 98 GLU A CA 1
ATOM 780 C C . GLU A 1 98 ? -15.832 -0.264 5.363 1.00 85.50 98 GLU A C 1
ATOM 782 O O . GLU A 1 98 ? -15.739 -0.657 4.200 1.00 85.50 98 GLU A O 1
ATOM 787 N N . PHE A 1 99 ? -15.622 1.020 5.673 1.00 87.56 99 PHE A N 1
ATOM 788 C CA . PHE A 1 99 ? -15.126 1.991 4.697 1.00 87.56 99 PHE A CA 1
ATOM 789 C C . PHE A 1 99 ? -13.665 1.737 4.304 1.00 87.56 99 PHE A C 1
ATOM 791 O O . PHE A 1 99 ? -13.331 1.841 3.124 1.00 87.56 99 PHE A O 1
ATOM 798 N N . LEU A 1 100 ? -12.808 1.397 5.273 1.00 88.38 100 LEU A N 1
ATOM 799 C CA . LEU A 1 100 ? -11.408 1.056 5.032 1.00 88.38 100 LEU A CA 1
ATOM 800 C C . LEU A 1 100 ? -11.290 -0.128 4.067 1.00 88.38 100 LEU A C 1
ATOM 802 O O . LEU A 1 100 ? -10.625 0.021 3.049 1.00 88.38 100 LEU A O 1
ATOM 806 N N . GLU A 1 101 ? -11.988 -1.235 4.332 1.00 86.00 101 GLU A N 1
ATOM 807 C CA . GLU A 1 101 ? -11.976 -2.444 3.491 1.00 86.00 101 GLU A CA 1
ATOM 808 C C . GLU A 1 101 ? -12.325 -2.119 2.028 1.00 86.00 101 GLU A C 1
ATOM 810 O O . GLU A 1 101 ? -11.556 -2.405 1.111 1.00 86.00 101 GLU A O 1
ATOM 815 N N . LYS A 1 102 ? -13.417 -1.376 1.805 1.00 89.38 102 LYS A N 1
ATOM 816 C CA . LYS A 1 102 ? -13.812 -0.922 0.459 1.00 89.38 102 LYS A CA 1
ATOM 817 C C . LYS A 1 102 ? -12.751 -0.048 -0.208 1.00 89.38 102 LYS A C 1
ATOM 819 O O . LYS A 1 102 ? -12.581 -0.088 -1.425 1.00 89.38 102 LYS A O 1
ATOM 824 N N . TYR A 1 103 ? -12.066 0.798 0.560 1.00 91.12 103 TYR A N 1
ATOM 825 C CA . TYR A 1 103 ? -11.018 1.653 0.009 1.00 91.12 103 TYR A CA 1
ATOM 826 C C . TYR A 1 103 ? -9.751 0.860 -0.333 1.00 91.12 103 TYR A C 1
ATOM 828 O O . TYR A 1 103 ? -9.068 1.179 -1.309 1.00 91.12 103 TYR A O 1
ATOM 836 N N . GLU A 1 104 ? -9.441 -0.186 0.433 1.00 89.12 104 GLU A N 1
ATOM 837 C CA . GLU A 1 104 ? -8.353 -1.109 0.117 1.00 89.12 104 GLU A CA 1
ATOM 838 C C . GLU A 1 104 ? -8.589 -1.838 -1.206 1.00 89.12 104 GLU A C 1
ATOM 840 O O . GLU A 1 104 ? -7.647 -1.935 -1.996 1.00 89.12 104 GLU A O 1
ATOM 845 N N . ASP A 1 105 ? -9.828 -2.239 -1.503 1.00 90.19 105 ASP A N 1
ATOM 846 C CA . ASP A 1 105 ? -10.196 -2.814 -2.803 1.00 90.19 105 ASP A CA 1
ATOM 847 C C . ASP A 1 105 ? -9.951 -1.827 -3.950 1.00 90.19 105 ASP A C 1
ATOM 849 O O . ASP A 1 105 ? -9.317 -2.170 -4.949 1.00 90.19 105 ASP A O 1
ATOM 853 N N . ILE A 1 106 ? -10.364 -0.563 -3.788 1.00 91.94 106 ILE A N 1
ATOM 854 C CA . ILE A 1 106 ? -10.136 0.492 -4.791 1.00 91.94 106 ILE A CA 1
ATOM 855 C C . ILE A 1 106 ? -8.636 0.670 -5.068 1.00 91.94 106 ILE A C 1
ATOM 857 O O . ILE A 1 106 ? -8.210 0.739 -6.225 1.00 91.94 106 ILE A O 1
ATOM 861 N N . VAL A 1 107 ? -7.812 0.747 -4.019 1.00 93.75 107 VAL A N 1
ATOM 862 C CA . VAL A 1 107 ? -6.353 0.865 -4.169 1.00 93.75 107 VAL A CA 1
ATOM 863 C C . VAL A 1 107 ? -5.761 -0.408 -4.783 1.00 93.75 107 VAL A C 1
ATOM 865 O O . VAL A 1 107 ? -4.859 -0.316 -5.621 1.00 93.75 107 VAL A O 1
ATOM 868 N N . GLY A 1 108 ? -6.269 -1.582 -4.405 1.00 92.69 108 GLY A N 1
ATOM 869 C CA . GLY A 1 108 ? -5.908 -2.872 -4.986 1.00 92.69 108 GLY A CA 1
ATOM 870 C C . GLY A 1 108 ? -6.125 -2.893 -6.498 1.00 92.69 108 GLY A C 1
ATOM 871 O O . GLY A 1 108 ? -5.200 -3.206 -7.248 1.00 92.69 108 GLY A O 1
ATOM 872 N N . ASP A 1 109 ? -7.288 -2.440 -6.954 1.00 93.88 109 ASP A N 1
ATOM 873 C CA . ASP A 1 109 ? -7.634 -2.320 -8.370 1.00 93.88 109 ASP A CA 1
ATOM 874 C C . ASP A 1 109 ? -6.692 -1.383 -9.134 1.00 93.88 109 ASP A C 1
ATOM 876 O O . ASP A 1 109 ? -6.232 -1.700 -10.237 1.00 93.88 109 ASP A O 1
ATOM 880 N N . LEU A 1 110 ? -6.366 -0.222 -8.555 1.00 95.50 110 LEU A N 1
ATOM 881 C CA . LEU A 1 110 ? -5.397 0.699 -9.152 1.00 95.50 110 LEU A CA 1
ATOM 882 C C . LEU A 1 110 ? -4.020 0.033 -9.291 1.00 95.50 110 LEU A C 1
ATOM 884 O O . LEU A 1 110 ? -3.387 0.135 -10.348 1.00 95.50 110 LEU A O 1
ATOM 888 N N . LYS A 1 111 ? -3.572 -0.693 -8.259 1.00 95.06 111 LYS A N 1
ATOM 889 C CA . LYS A 1 111 ? -2.295 -1.419 -8.262 1.00 95.06 111 LYS A CA 1
ATOM 890 C C . LYS A 1 111 ? -2.270 -2.547 -9.289 1.00 95.06 111 LYS A C 1
ATOM 892 O O . LYS A 1 111 ? -1.277 -2.661 -10.005 1.00 95.06 111 LYS A O 1
ATOM 897 N N . LEU A 1 112 ? -3.343 -3.329 -9.423 1.00 94.12 112 LEU A N 1
ATOM 898 C CA . LEU A 1 112 ? -3.460 -4.376 -10.447 1.00 94.12 112 LEU A CA 1
ATOM 899 C C . LEU A 1 112 ? -3.340 -3.789 -11.856 1.00 94.12 112 LEU A C 1
ATOM 901 O O . LEU A 1 112 ? -2.558 -4.272 -12.674 1.00 94.12 112 LEU A O 1
ATOM 905 N N . LYS A 1 113 ? -4.029 -2.674 -12.112 1.00 95.25 113 LYS A N 1
ATOM 906 C CA . LYS A 1 113 ? -3.964 -1.954 -13.391 1.00 95.25 113 LYS A CA 1
ATOM 907 C C . LYS A 1 113 ? -2.574 -1.379 -13.687 1.00 95.25 113 LYS A C 1
ATOM 909 O O . LYS A 1 113 ? -2.188 -1.280 -14.849 1.00 95.25 113 LYS A O 1
ATOM 914 N N . ALA A 1 114 ? -1.820 -0.956 -12.674 1.00 96.62 114 ALA A N 1
ATOM 915 C CA . ALA A 1 114 ? -0.423 -0.554 -12.852 1.00 96.62 114 ALA A CA 1
ATOM 916 C C . ALA A 1 114 ? 0.503 -1.763 -13.049 1.00 96.62 114 ALA A C 1
ATOM 918 O O . ALA A 1 114 ? 1.450 -1.690 -13.832 1.00 96.62 114 ALA A O 1
ATOM 919 N N . ARG A 1 115 ? 0.223 -2.883 -12.372 1.00 95.12 115 ARG A N 1
ATOM 920 C CA . ARG A 1 115 ? 0.998 -4.123 -12.477 1.00 95.12 115 ARG A CA 1
ATOM 921 C C . ARG A 1 115 ? 0.915 -4.691 -13.887 1.00 95.12 115 ARG A C 1
ATOM 923 O O . ARG A 1 115 ? 1.955 -5.044 -14.433 1.00 95.12 115 ARG A O 1
ATOM 930 N N . ASP A 1 116 ? -0.272 -4.696 -14.479 1.00 94.69 116 ASP A N 1
ATOM 931 C CA . ASP A 1 116 ? -0.478 -5.112 -15.865 1.00 94.69 116 ASP A CA 1
ATOM 932 C C . ASP A 1 116 ? 0.358 -4.272 -16.850 1.00 94.69 116 ASP A C 1
ATOM 934 O O . ASP A 1 116 ? 1.174 -4.806 -17.601 1.00 94.69 116 ASP A O 1
ATOM 938 N N . GLN A 1 117 ? 0.295 -2.937 -16.742 1.00 95.12 117 GLN A N 1
ATOM 939 C CA . GLN A 1 117 ? 1.132 -2.041 -17.555 1.00 95.12 117 GLN A CA 1
ATOM 940 C C . GLN A 1 117 ? 2.635 -2.305 -17.352 1.00 95.12 117 GLN A C 1
ATOM 942 O O . GLN A 1 117 ? 3.417 -2.209 -18.300 1.00 95.12 117 GLN A O 1
ATOM 947 N N . SER A 1 118 ? 3.055 -2.669 -16.134 1.00 95.62 118 SER A N 1
ATOM 948 C CA . SER A 1 118 ? 4.462 -2.953 -15.829 1.00 95.62 118 SER A CA 1
ATOM 949 C C . SER A 1 118 ? 5.026 -4.118 -16.658 1.00 95.62 118 SER A C 1
ATOM 951 O O . SER A 1 118 ? 6.222 -4.133 -16.944 1.00 95.62 118 SER A O 1
ATOM 953 N N . TYR A 1 119 ? 4.192 -5.054 -17.125 1.00 94.62 119 TYR A N 1
ATOM 954 C CA . TYR A 1 119 ? 4.634 -6.178 -17.962 1.00 94.62 119 TYR A CA 1
ATOM 955 C C . TYR A 1 119 ? 5.107 -5.753 -19.354 1.00 94.62 119 TYR A C 1
ATOM 957 O O . TYR A 1 119 ? 5.889 -6.462 -19.979 1.00 94.62 119 TYR A O 1
ATOM 965 N N . ARG A 1 120 ? 4.707 -4.563 -19.817 1.00 96.12 120 ARG A N 1
ATOM 966 C CA . ARG A 1 120 ? 5.212 -3.963 -21.062 1.00 96.12 120 ARG A CA 1
ATOM 967 C C . ARG A 1 120 ? 6.579 -3.294 -20.886 1.00 96.12 120 ARG A C 1
ATOM 969 O O . ARG A 1 120 ? 7.200 -2.914 -21.873 1.00 96.12 120 ARG A O 1
ATOM 976 N N . ILE A 1 121 ? 7.034 -3.125 -19.643 1.00 96.88 121 ILE A N 1
ATOM 977 C CA . ILE A 1 121 ? 8.240 -2.368 -19.281 1.00 96.88 121 ILE A CA 1
ATOM 978 C C . ILE A 1 121 ? 9.322 -3.292 -18.715 1.00 96.88 121 ILE A C 1
ATOM 980 O O . ILE A 1 121 ? 10.490 -3.160 -19.077 1.00 96.88 121 ILE A O 1
ATOM 984 N N . TYR A 1 122 ? 8.951 -4.241 -17.853 1.00 96.19 122 TYR A N 1
ATOM 985 C CA . TYR A 1 122 ? 9.890 -5.092 -17.123 1.00 96.19 122 TYR A CA 1
ATOM 986 C C . TYR A 1 122 ? 9.851 -6.540 -17.607 1.00 96.19 122 TYR A C 1
ATOM 988 O O . TYR A 1 122 ? 8.807 -7.191 -17.598 1.00 96.19 122 TYR A O 1
ATOM 996 N N . ASN A 1 123 ? 11.022 -7.079 -17.937 1.00 95.00 123 ASN A N 1
ATOM 997 C CA . ASN A 1 123 ? 11.207 -8.481 -18.277 1.00 95.00 123 ASN A CA 1
ATOM 998 C C . ASN A 1 123 ? 11.334 -9.335 -17.007 1.00 95.00 123 ASN A C 1
ATOM 1000 O O . ASN A 1 123 ? 12.370 -9.331 -16.345 1.00 95.00 123 ASN A O 1
ATOM 1004 N N . GLN A 1 124 ? 10.305 -10.119 -16.689 1.00 90.81 124 GLN A N 1
ATOM 1005 C CA . GLN A 1 124 ? 10.286 -10.950 -15.479 1.00 90.81 124 GLN A CA 1
ATOM 1006 C C . GLN A 1 124 ? 11.437 -11.973 -15.419 1.00 90.81 124 GLN A C 1
ATOM 1008 O O . GLN A 1 124 ? 11.900 -12.315 -14.333 1.00 90.81 124 GLN A O 1
ATOM 1013 N N . PHE A 1 125 ? 11.981 -12.397 -16.563 1.00 92.56 125 PHE A N 1
ATOM 1014 C CA . PHE A 1 125 ? 13.128 -13.311 -16.609 1.00 92.56 125 PHE A CA 1
ATOM 1015 C C . PHE A 1 125 ? 14.450 -12.665 -16.180 1.00 92.56 125 PHE A C 1
ATOM 1017 O O . PHE A 1 125 ? 15.453 -13.360 -16.053 1.00 92.56 125 PHE A O 1
ATOM 1024 N N . LYS A 1 126 ? 14.477 -11.346 -15.953 1.00 95.06 126 LYS A N 1
ATOM 1025 C CA . LYS A 1 126 ? 15.664 -10.629 -15.470 1.00 95.06 126 LYS A CA 1
ATOM 1026 C C . LYS A 1 126 ? 15.766 -10.564 -13.948 1.00 95.06 126 LYS A C 1
ATOM 1028 O O . LYS A 1 126 ? 16.780 -10.081 -13.443 1.00 95.06 126 LYS A O 1
ATOM 1033 N N . TYR A 1 127 ? 14.778 -11.068 -13.210 1.00 92.62 127 TYR A N 1
ATOM 1034 C CA . TYR A 1 127 ? 14.890 -11.233 -11.762 1.00 92.62 127 TYR A CA 1
ATOM 1035 C C . TYR A 1 127 ? 15.664 -12.504 -11.396 1.00 92.62 127 TYR A C 1
ATOM 1037 O O . TYR A 1 127 ? 15.583 -13.525 -12.076 1.00 92.62 127 TYR A O 1
ATOM 1045 N N . LYS A 1 128 ? 16.400 -12.446 -10.285 1.00 90.75 128 LYS A N 1
ATOM 1046 C CA . LYS A 1 128 ? 17.129 -13.571 -9.687 1.00 90.75 128 LYS A CA 1
ATOM 1047 C C . LYS A 1 128 ? 16.490 -13.963 -8.361 1.00 90.75 128 LYS A C 1
ATOM 1049 O O . LYS A 1 128 ? 16.070 -13.087 -7.603 1.00 90.75 128 LYS A O 1
ATOM 1054 N N . ASN A 1 129 ? 16.497 -15.264 -8.068 1.00 84.56 129 ASN A N 1
ATOM 1055 C CA . ASN A 1 129 ? 16.159 -15.825 -6.755 1.00 84.56 129 ASN A CA 1
ATOM 1056 C C . ASN A 1 129 ? 14.778 -15.377 -6.241 1.00 84.56 129 ASN A C 1
ATOM 1058 O O . ASN A 1 129 ? 14.612 -15.007 -5.082 1.00 84.56 129 ASN A O 1
ATOM 1062 N N . LEU A 1 130 ? 13.772 -15.381 -7.127 1.00 78.00 130 LEU A N 1
ATOM 1063 C CA . LEU A 1 130 ? 12.395 -15.016 -6.769 1.00 78.00 130 LEU A CA 1
ATOM 1064 C C . LEU A 1 130 ? 11.763 -16.006 -5.775 1.00 78.00 130 LEU A C 1
ATOM 1066 O O . LEU A 1 130 ? 10.906 -15.607 -4.983 1.00 78.00 130 LEU A O 1
ATOM 1070 N N . VAL A 1 131 ? 12.203 -17.267 -5.804 1.00 80.38 131 VAL A N 1
ATOM 1071 C CA . VAL A 1 131 ? 11.730 -18.340 -4.923 1.00 80.38 131 VAL A CA 1
ATOM 1072 C C . VAL A 1 131 ? 12.369 -18.206 -3.539 1.00 80.38 131 VAL A C 1
ATOM 1074 O O . VAL A 1 131 ? 13.569 -17.957 -3.407 1.00 80.38 131 VAL A O 1
ATOM 1077 N N . GLU A 1 132 ? 11.558 -18.366 -2.495 1.00 74.56 132 GLU A N 1
ATOM 1078 C CA . GLU A 1 132 ? 12.024 -18.335 -1.108 1.00 74.56 132 GLU A CA 1
ATOM 1079 C C . GLU A 1 132 ? 13.126 -19.379 -0.863 1.00 74.56 132 GLU A C 1
ATOM 1081 O O . GLU A 1 132 ? 13.104 -20.471 -1.426 1.00 74.56 132 GLU A O 1
ATOM 1086 N N . GLY A 1 133 ? 14.145 -19.016 -0.081 1.00 79.44 133 GLY A N 1
ATOM 1087 C CA . GLY A 1 133 ? 15.305 -19.878 0.172 1.00 79.44 133 GLY A CA 1
ATOM 1088 C C . GLY A 1 133 ? 16.333 -19.951 -0.966 1.00 79.44 133 GLY A C 1
ATOM 1089 O O . GLY A 1 133 ? 17.376 -20.570 -0.786 1.00 79.44 133 GLY A O 1
ATOM 1090 N N . SER A 1 134 ? 16.114 -19.279 -2.105 1.00 82.31 134 SER A N 1
ATOM 1091 C CA . SER A 1 134 ? 17.033 -19.324 -3.263 1.00 82.31 134 SER A CA 1
ATOM 1092 C C . SER A 1 134 ? 18.233 -18.366 -3.171 1.00 82.31 134 SER A C 1
ATOM 1094 O O . SER A 1 134 ? 18.913 -18.131 -4.165 1.00 82.31 134 SER A O 1
ATOM 1096 N N . GLY A 1 135 ? 18.499 -17.785 -1.998 1.00 80.38 135 GLY A N 1
ATOM 1097 C CA . GLY A 1 135 ? 19.550 -16.782 -1.796 1.00 80.38 135 GLY A CA 1
ATOM 1098 C C . GLY A 1 135 ? 19.078 -15.341 -2.022 1.00 80.38 135 GLY A C 1
ATOM 1099 O O . GLY A 1 135 ? 17.885 -15.043 -1.965 1.00 80.38 135 GLY A O 1
ATOM 1100 N N . GLU A 1 136 ? 20.022 -14.418 -2.230 1.00 78.06 136 GLU A N 1
ATOM 1101 C CA . GLU A 1 136 ? 19.724 -12.984 -2.319 1.00 78.06 136 GLU A CA 1
ATOM 1102 C C . GLU A 1 136 ? 18.898 -12.656 -3.571 1.00 78.06 136 GLU A C 1
ATOM 1104 O O . GLU A 1 136 ? 19.294 -12.970 -4.699 1.00 78.06 136 GLU A O 1
ATOM 1109 N N . ARG A 1 137 ? 17.741 -12.011 -3.377 1.00 83.12 137 ARG A N 1
ATOM 1110 C CA . ARG A 1 137 ? 16.921 -11.488 -4.477 1.00 83.12 137 ARG A CA 1
ATOM 1111 C C . ARG A 1 137 ? 17.703 -10.429 -5.238 1.00 83.12 137 ARG A C 1
ATOM 1113 O O . ARG A 1 137 ? 18.246 -9.506 -4.642 1.00 83.12 137 ARG A O 1
ATOM 1120 N N . GLY A 1 138 ? 17.702 -10.522 -6.561 1.00 88.00 138 GLY A N 1
ATOM 1121 C CA . GLY A 1 138 ? 18.498 -9.620 -7.383 1.00 88.00 138 GLY A CA 1
ATOM 1122 C C . GLY A 1 138 ? 17.963 -9.439 -8.791 1.00 88.00 138 GLY A C 1
ATOM 1123 O O . GLY A 1 138 ? 16.887 -9.915 -9.150 1.00 88.00 138 GLY A O 1
ATOM 1124 N N . VAL A 1 139 ? 18.757 -8.747 -9.600 1.00 93.00 139 VAL A N 1
ATOM 1125 C CA . VAL A 1 139 ? 18.493 -8.494 -11.018 1.00 93.00 139 VAL A CA 1
ATOM 1126 C C . VAL A 1 139 ? 19.728 -8.919 -11.815 1.00 93.00 139 VAL A C 1
ATOM 1128 O O . VAL A 1 1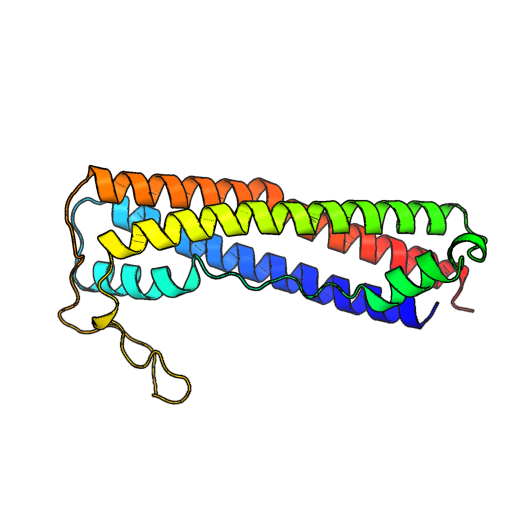39 ? 20.860 -8.861 -11.322 1.00 93.00 139 VAL A O 1
ATOM 1131 N N . MET A 1 140 ? 19.532 -9.434 -13.025 1.00 93.50 140 MET A N 1
ATOM 1132 C CA . MET A 1 140 ? 20.633 -9.776 -13.928 1.00 93.50 140 MET A CA 1
ATOM 1133 C C . MET A 1 140 ? 21.427 -8.532 -14.351 1.00 93.50 140 MET A C 1
ATOM 1135 O O . MET A 1 140 ? 20.890 -7.430 -14.434 1.00 93.50 140 MET A O 1
ATOM 1139 N N . GLU A 1 141 ? 22.729 -8.703 -14.596 1.00 92.00 141 GLU A N 1
ATOM 1140 C CA . GLU A 1 141 ? 23.636 -7.601 -14.963 1.00 92.00 141 GLU A CA 1
ATOM 1141 C C . GLU A 1 141 ? 23.273 -6.962 -16.307 1.00 92.00 141 GLU A C 1
ATOM 1143 O O . GLU A 1 141 ? 23.465 -5.765 -16.512 1.00 92.00 141 GLU A O 1
ATOM 1148 N N . ASP A 1 142 ? 22.714 -7.766 -17.205 1.00 93.81 142 ASP A N 1
ATOM 1149 C CA . ASP A 1 142 ? 22.295 -7.395 -18.550 1.00 93.81 142 ASP A CA 1
ATOM 1150 C C . ASP A 1 142 ? 20.810 -6.992 -18.621 1.00 93.81 142 ASP A C 1
ATOM 1152 O O . ASP A 1 142 ? 20.219 -6.975 -19.701 1.00 93.81 142 ASP A O 1
ATOM 1156 N N . ALA A 1 143 ? 20.172 -6.715 -17.480 1.00 95.31 143 ALA A N 1
ATOM 1157 C CA . ALA A 1 143 ? 18.778 -6.306 -17.456 1.00 95.31 143 ALA A CA 1
ATOM 1158 C C . ALA A 1 143 ? 18.579 -4.973 -18.190 1.00 95.31 143 ALA A C 1
ATOM 1160 O O . ALA A 1 143 ? 19.236 -3.972 -17.907 1.00 95.31 143 ALA A O 1
ATOM 1161 N N . THR A 1 144 ? 17.615 -4.964 -19.104 1.00 95.56 144 THR A N 1
ATOM 1162 C CA . THR A 1 144 ? 17.147 -3.789 -19.842 1.00 95.56 144 THR A CA 1
ATOM 1163 C C . THR A 1 144 ? 15.637 -3.660 -19.679 1.00 95.56 144 THR A C 1
ATOM 1165 O O . THR A 1 144 ? 14.964 -4.620 -19.295 1.00 95.56 144 THR A O 1
ATOM 1168 N N . LEU A 1 145 ? 15.079 -2.478 -19.940 1.00 95.44 145 LEU A N 1
ATOM 1169 C CA . LEU A 1 145 ? 13.628 -2.353 -20.092 1.00 95.44 145 LEU A CA 1
ATOM 1170 C C . LEU A 1 145 ? 13.199 -2.978 -21.426 1.00 95.44 145 LEU A C 1
ATOM 1172 O O . LEU A 1 145 ? 13.948 -2.956 -22.401 1.00 95.44 145 LEU A O 1
ATOM 1176 N N . LEU A 1 146 ? 11.985 -3.522 -21.468 1.00 96.81 146 LEU A N 1
ATOM 1177 C CA . LEU A 1 146 ? 11.393 -4.092 -22.683 1.00 96.81 146 LEU A CA 1
ATOM 1178 C C . LEU A 1 146 ? 11.033 -3.024 -23.722 1.00 96.81 146 LEU A C 1
ATOM 1180 O O . LEU A 1 146 ? 10.869 -3.336 -24.898 1.00 96.81 146 LEU A O 1
ATOM 1184 N N . THR A 1 147 ? 10.899 -1.771 -23.291 1.00 94.62 147 THR A N 1
ATOM 1185 C CA . THR A 1 147 ? 10.529 -0.648 -24.146 1.00 94.62 147 THR A CA 1
ATOM 1186 C C . THR A 1 147 ? 11.234 0.630 -23.710 1.00 94.62 147 THR A C 1
ATOM 1188 O O . THR A 1 147 ? 11.505 0.825 -22.526 1.00 94.62 147 THR A O 1
ATOM 1191 N N . ASN A 1 148 ? 11.478 1.510 -24.681 1.00 92.19 148 ASN A N 1
ATOM 1192 C CA . ASN A 1 148 ? 11.869 2.907 -24.477 1.00 92.19 148 ASN A CA 1
ATOM 1193 C C . ASN A 1 148 ? 10.778 3.877 -24.978 1.00 92.19 148 ASN A C 1
ATOM 1195 O O . ASN A 1 148 ? 11.022 5.079 -25.090 1.00 92.19 148 ASN A O 1
ATOM 1199 N N . ASP A 1 149 ? 9.587 3.362 -25.306 1.00 95.56 149 ASP A N 1
ATOM 1200 C CA . ASP A 1 149 ? 8.436 4.166 -25.716 1.00 95.56 149 ASP A CA 1
ATOM 1201 C C . ASP A 1 149 ? 7.977 5.071 -24.564 1.00 95.56 149 ASP A C 1
ATOM 1203 O O . ASP A 1 149 ? 7.675 4.622 -23.453 1.00 95.56 149 ASP A O 1
ATOM 1207 N N . ARG A 1 150 ? 7.920 6.374 -24.841 1.00 93.69 150 ARG A N 1
ATOM 1208 C CA . ARG A 1 150 ? 7.615 7.408 -23.852 1.00 93.69 150 ARG A CA 1
ATOM 1209 C C . ARG A 1 150 ? 6.139 7.458 -23.491 1.00 93.69 150 ARG A C 1
ATOM 1211 O O . ARG A 1 150 ? 5.852 7.763 -22.341 1.00 93.69 150 ARG A O 1
ATOM 1218 N N . ILE A 1 151 ? 5.227 7.080 -24.388 1.00 96.06 151 ILE A N 1
ATOM 1219 C CA . ILE A 1 151 ? 3.798 6.983 -24.061 1.00 96.06 151 ILE A CA 1
ATOM 1220 C C . ILE A 1 151 ? 3.611 5.887 -23.010 1.00 96.06 151 ILE A C 1
ATOM 1222 O O . ILE A 1 151 ? 3.080 6.150 -21.935 1.00 96.06 151 ILE A O 1
ATOM 1226 N N . VAL A 1 152 ? 4.160 4.693 -23.256 1.00 96.75 152 VAL A N 1
ATOM 1227 C CA . VAL A 1 152 ? 4.026 3.534 -22.350 1.00 96.75 152 VAL A CA 1
ATOM 1228 C C . VAL A 1 152 ? 4.566 3.833 -20.950 1.00 96.75 152 VAL A C 1
ATOM 1230 O O . VAL A 1 152 ? 3.962 3.449 -19.943 1.00 96.75 152 VAL A O 1
ATOM 1233 N N . ILE A 1 153 ? 5.699 4.528 -20.882 1.00 96.88 153 ILE A N 1
ATOM 1234 C CA . ILE A 1 153 ? 6.403 4.809 -19.630 1.00 96.88 153 ILE A CA 1
ATOM 1235 C C . ILE A 1 153 ? 5.765 5.984 -18.875 1.00 96.88 153 ILE A C 1
ATOM 1237 O O . ILE A 1 153 ? 5.643 5.912 -17.651 1.00 96.88 153 ILE A O 1
ATOM 1241 N N . ILE A 1 154 ? 5.264 7.006 -19.579 1.00 96.81 154 ILE A N 1
ATOM 1242 C CA . ILE A 1 154 ? 4.461 8.083 -18.977 1.00 96.81 154 ILE A CA 1
ATOM 1243 C C . ILE A 1 154 ? 3.133 7.534 -18.447 1.00 96.81 154 ILE A C 1
ATOM 1245 O O . ILE A 1 154 ? 2.739 7.865 -17.333 1.00 96.81 154 ILE A O 1
ATOM 1249 N N . GLU A 1 155 ? 2.452 6.654 -19.182 1.00 97.44 155 GLU A N 1
ATOM 1250 C CA . GLU A 1 155 ? 1.220 6.011 -18.710 1.00 97.44 155 GLU A CA 1
ATOM 1251 C C . GLU A 1 155 ? 1.443 5.236 -17.408 1.00 97.44 155 GLU A C 1
ATOM 1253 O O . GLU A 1 155 ? 0.629 5.317 -16.484 1.00 97.44 155 GLU A O 1
ATOM 1258 N N . PHE A 1 156 ? 2.552 4.499 -17.314 1.00 97.94 156 PHE A N 1
ATOM 1259 C CA . PHE A 1 156 ? 2.916 3.801 -16.087 1.00 97.94 156 PHE A CA 1
ATOM 1260 C C . PHE A 1 156 ? 3.214 4.780 -14.945 1.00 97.94 156 PHE A C 1
ATOM 1262 O O . PHE A 1 156 ? 2.660 4.627 -13.857 1.00 97.94 156 PHE A O 1
ATOM 1269 N N . ALA A 1 157 ? 4.008 5.825 -15.198 1.00 97.81 157 ALA A N 1
ATOM 1270 C CA . ALA A 1 157 ? 4.302 6.866 -14.214 1.00 97.81 157 ALA A CA 1
ATOM 1271 C C . ALA A 1 157 ? 3.026 7.573 -13.714 1.00 97.81 157 ALA A C 1
ATOM 1273 O O . ALA A 1 157 ? 2.848 7.752 -12.511 1.00 97.81 157 ALA A O 1
ATOM 1274 N N . ASN A 1 158 ? 2.083 7.890 -14.602 1.00 98.06 158 ASN A N 1
ATOM 1275 C CA . ASN A 1 158 ? 0.799 8.495 -14.241 1.00 98.06 158 ASN A CA 1
ATOM 1276 C C . ASN A 1 158 ? -0.026 7.582 -13.326 1.00 98.06 158 ASN A C 1
ATOM 1278 O O . ASN A 1 158 ? -0.578 8.042 -12.326 1.00 98.06 158 ASN A O 1
ATOM 1282 N N . ARG A 1 159 ? -0.071 6.276 -13.622 1.00 97.94 159 ARG A N 1
ATOM 1283 C CA . ARG A 1 159 ? -0.744 5.290 -12.760 1.00 97.94 159 ARG A CA 1
ATOM 1284 C C . ARG A 1 159 ? -0.092 5.224 -11.381 1.00 97.94 159 ARG A C 1
ATOM 1286 O O . ARG A 1 159 ? -0.802 5.255 -10.380 1.00 97.94 159 ARG A O 1
ATOM 1293 N N . LEU A 1 160 ? 1.240 5.187 -11.318 1.00 98.19 160 LEU A N 1
ATOM 1294 C CA . LEU A 1 160 ? 1.976 5.200 -10.052 1.00 98.19 160 LEU A CA 1
ATOM 1295 C C . LEU A 1 160 ? 1.722 6.480 -9.246 1.00 98.19 160 LEU A C 1
ATOM 1297 O O . LEU A 1 160 ? 1.475 6.403 -8.045 1.00 98.19 160 LEU A O 1
ATOM 1301 N N . SER A 1 161 ? 1.728 7.643 -9.899 1.00 98.00 161 SER A N 1
ATOM 1302 C CA . SER A 1 161 ? 1.435 8.934 -9.268 1.00 98.00 161 SER A CA 1
ATOM 1303 C C . SER A 1 161 ? 0.015 8.979 -8.692 1.00 98.00 161 SER A C 1
ATOM 1305 O O . SER A 1 161 ? -0.185 9.397 -7.550 1.00 98.00 161 SER A O 1
ATOM 1307 N N . HIS A 1 162 ? -0.971 8.459 -9.431 1.00 97.31 162 HIS A N 1
ATOM 1308 C CA . HIS A 1 162 ? -2.342 8.353 -8.939 1.00 97.31 162 HIS A CA 1
ATOM 1309 C C . HIS A 1 162 ? -2.438 7.419 -7.724 1.00 97.31 162 HIS A C 1
ATOM 1311 O O . HIS A 1 162 ? -2.985 7.820 -6.700 1.00 97.31 162 HIS A O 1
ATOM 1317 N N . ILE A 1 163 ? -1.830 6.227 -7.788 1.00 97.25 163 ILE A N 1
ATOM 1318 C CA . ILE A 1 163 ? -1.770 5.289 -6.653 1.00 97.25 163 ILE A CA 1
ATOM 1319 C C . ILE A 1 163 ? -1.130 5.955 -5.434 1.00 97.25 163 ILE A C 1
ATOM 1321 O O . ILE A 1 163 ? -1.675 5.872 -4.335 1.00 97.25 163 ILE A O 1
ATOM 1325 N N . LYS A 1 164 ? 0.001 6.651 -5.613 1.00 96.94 164 LYS A N 1
ATOM 1326 C CA . LYS A 1 164 ? 0.653 7.404 -4.535 1.00 96.94 164 LYS A CA 1
ATOM 1327 C C . LYS A 1 164 ? -0.316 8.397 -3.901 1.00 96.94 164 LYS A C 1
ATOM 1329 O O . LYS A 1 164 ? -0.411 8.424 -2.680 1.00 96.94 164 LYS A O 1
ATOM 1334 N N . ASN A 1 165 ? -1.022 9.193 -4.702 1.00 96.50 165 ASN A N 1
ATOM 1335 C CA . ASN A 1 165 ? -1.976 10.179 -4.199 1.00 96.50 165 ASN A CA 1
ATOM 1336 C C . ASN A 1 165 ? -3.085 9.506 -3.368 1.00 96.50 165 ASN A C 1
ATOM 1338 O O . ASN A 1 165 ? -3.295 9.885 -2.215 1.00 96.50 165 ASN A O 1
ATOM 1342 N N . SER A 1 166 ? -3.710 8.449 -3.898 1.00 96.00 166 SER A N 1
ATOM 1343 C CA . SER A 1 166 ? -4.738 7.674 -3.189 1.00 96.00 166 SER A CA 1
ATOM 1344 C C . SER A 1 166 ? -4.224 7.096 -1.866 1.00 96.00 166 SER A C 1
ATOM 1346 O O . SER A 1 166 ? -4.887 7.195 -0.833 1.00 96.00 166 SER A O 1
ATOM 1348 N N . MET A 1 167 ? -3.014 6.533 -1.860 1.00 95.12 167 MET A N 1
ATOM 1349 C CA . MET A 1 167 ? -2.425 5.968 -0.647 1.00 95.12 167 MET A CA 1
ATOM 1350 C C . MET A 1 167 ? -2.057 7.050 0.374 1.00 95.12 167 MET A C 1
ATOM 1352 O O . MET A 1 167 ? -2.387 6.919 1.550 1.00 95.12 167 MET A O 1
ATOM 1356 N N . GLN A 1 168 ? -1.392 8.122 -0.060 1.00 94.88 168 GLN A N 1
ATOM 1357 C CA . GLN A 1 168 ? -0.863 9.168 0.815 1.00 94.88 168 GLN A CA 1
ATOM 1358 C C . GLN A 1 168 ? -1.971 10.005 1.452 1.00 94.88 168 GLN A C 1
ATOM 1360 O O . GLN A 1 168 ? -1.936 10.254 2.657 1.00 94.88 168 GLN A O 1
ATOM 1365 N N . ASN A 1 169 ? -2.935 10.444 0.644 1.00 92.31 169 ASN A N 1
ATOM 1366 C CA . ASN A 1 169 ? -3.918 11.438 1.063 1.00 92.31 169 ASN A CA 1
ATOM 1367 C C . ASN A 1 169 ? -5.195 10.813 1.625 1.00 92.31 169 ASN A C 1
ATOM 1369 O O . ASN A 1 169 ? -5.932 11.495 2.330 1.00 92.31 169 ASN A O 1
ATOM 1373 N N . VAL A 1 170 ? -5.458 9.534 1.335 1.00 93.31 170 VAL A N 1
ATOM 1374 C CA . VAL A 1 170 ? -6.701 8.876 1.750 1.00 93.31 170 VAL A CA 1
ATOM 1375 C C . VAL A 1 170 ? -6.417 7.619 2.562 1.00 93.31 170 VAL A C 1
ATOM 1377 O O . VAL A 1 170 ? -6.674 7.621 3.762 1.00 93.31 170 VAL A O 1
ATOM 1380 N N . GLN A 1 171 ? -5.831 6.571 1.971 1.00 92.50 171 GLN A N 1
ATOM 1381 C CA . GLN A 1 171 ? -5.677 5.273 2.649 1.00 92.50 171 GLN A CA 1
ATOM 1382 C C . GLN A 1 171 ? -4.905 5.394 3.971 1.00 92.50 171 GLN A C 1
ATOM 1384 O O . GLN A 1 171 ? -5.365 4.948 5.021 1.00 92.50 171 GLN A O 1
ATOM 1389 N N . ARG A 1 172 ? -3.742 6.056 3.935 1.00 93.94 172 ARG A N 1
ATOM 1390 C CA . ARG A 1 172 ? -2.890 6.283 5.107 1.00 93.94 172 ARG A CA 1
ATOM 1391 C C . ARG A 1 172 ? -3.614 7.073 6.196 1.00 93.94 172 ARG A C 1
ATOM 1393 O O . ARG A 1 172 ? -3.457 6.786 7.385 1.00 93.94 172 ARG A O 1
ATOM 1400 N N . TRP A 1 173 ? -4.399 8.072 5.795 1.00 92.69 173 TRP A N 1
ATOM 1401 C CA . TRP A 1 173 ? -5.183 8.880 6.722 1.00 92.69 173 TRP A CA 1
ATOM 1402 C C . TRP A 1 173 ? -6.284 8.047 7.389 1.00 92.69 173 TRP A C 1
ATOM 1404 O O . TRP A 1 173 ? -6.401 8.098 8.611 1.00 92.69 173 TRP A O 1
ATOM 1414 N N . ILE A 1 174 ? -7.006 7.209 6.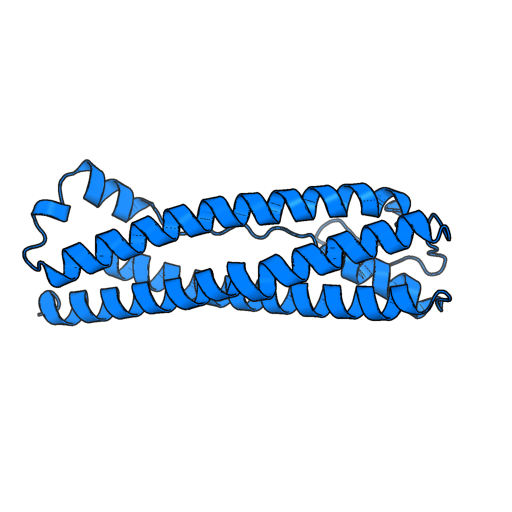633 1.00 91.94 174 ILE A N 1
ATOM 1415 C CA . ILE A 1 174 ? -8.025 6.296 7.180 1.00 91.94 174 ILE A CA 1
ATOM 1416 C C . ILE A 1 174 ? -7.400 5.369 8.230 1.00 91.94 174 ILE A C 1
ATOM 1418 O O . ILE A 1 174 ? -7.902 5.307 9.348 1.00 91.94 174 ILE A O 1
ATOM 1422 N N . PHE A 1 175 ? -6.269 4.719 7.925 1.00 92.69 175 PHE A N 1
ATOM 1423 C CA . PHE A 1 175 ? -5.549 3.873 8.891 1.00 92.69 175 PHE A CA 1
ATOM 1424 C C . PHE A 1 175 ? -5.151 4.628 10.166 1.00 92.69 175 PHE A C 1
ATOM 1426 O O . PHE A 1 175 ? -5.315 4.118 11.277 1.00 92.69 175 PHE A O 1
ATOM 1433 N N . THR A 1 176 ? -4.661 5.862 10.019 1.00 93.38 176 THR A N 1
ATOM 1434 C CA . THR A 1 176 ? -4.287 6.712 11.161 1.00 93.38 176 THR A CA 1
ATOM 1435 C C . THR A 1 176 ? -5.503 7.020 12.036 1.00 93.38 176 THR A C 1
ATOM 1437 O O . THR A 1 176 ? -5.466 6.814 13.249 1.00 93.38 176 THR A O 1
ATOM 1440 N N . GLN A 1 177 ? -6.608 7.441 11.419 1.00 92.31 177 GLN A N 1
ATOM 1441 C CA . GLN A 1 177 ? -7.859 7.715 12.122 1.00 92.31 177 GLN A CA 1
ATOM 1442 C C . GLN A 1 177 ? -8.430 6.466 12.787 1.00 92.31 177 GLN A C 1
ATOM 1444 O O . GLN A 1 177 ? -8.971 6.542 13.889 1.00 92.31 177 GLN A O 1
ATOM 1449 N N . GLN A 1 178 ? -8.293 5.302 12.159 1.00 91.62 178 GLN A N 1
ATOM 1450 C CA . GLN A 1 178 ? -8.831 4.066 12.702 1.00 91.62 178 GLN A CA 1
ATOM 1451 C C . GLN A 1 178 ? -8.074 3.585 13.939 1.00 91.62 178 GLN A C 1
ATOM 1453 O O . GLN A 1 178 ? -8.692 3.161 14.917 1.00 91.62 178 GLN A O 1
ATOM 1458 N N . LYS A 1 179 ? -6.751 3.772 13.957 1.00 94.25 179 LYS A N 1
ATOM 1459 C CA . LYS A 1 179 ? -5.925 3.584 15.155 1.00 94.25 179 LYS A CA 1
ATOM 1460 C C . LYS A 1 179 ? -6.350 4.511 16.295 1.00 94.25 179 LYS A C 1
ATOM 1462 O O . LYS A 1 179 ? -6.440 4.068 17.442 1.00 94.25 179 LYS A O 1
ATOM 1467 N N . GLU A 1 180 ? -6.635 5.779 16.000 1.00 94.62 180 GLU A N 1
ATOM 1468 C CA . GLU A 1 180 ? -7.132 6.732 17.000 1.00 94.62 180 GLU A CA 1
ATOM 1469 C C . GLU A 1 180 ? -8.501 6.315 17.558 1.00 94.62 180 GLU A C 1
ATOM 1471 O O . GLU A 1 180 ? -8.691 6.340 18.773 1.00 94.62 180 GLU A O 1
ATOM 1476 N N . ASN A 1 181 ? -9.433 5.874 16.706 1.00 92.94 181 ASN A N 1
ATOM 1477 C CA . ASN A 1 181 ? -10.762 5.427 17.140 1.00 92.94 181 ASN A CA 1
ATOM 1478 C C . ASN A 1 181 ? -10.677 4.165 18.006 1.00 92.94 181 ASN A C 1
ATOM 1480 O O . ASN A 1 181 ? -11.304 4.113 19.063 1.00 92.94 181 ASN A O 1
ATOM 1484 N N . ALA A 1 182 ? -9.852 3.188 17.612 1.00 93.50 182 ALA A N 1
ATOM 1485 C CA . ALA A 1 182 ? -9.598 1.994 18.417 1.00 93.50 182 ALA A CA 1
ATOM 1486 C C . ALA A 1 182 ? -9.014 2.358 19.791 1.00 93.50 182 ALA A C 1
ATOM 1488 O O . ALA A 1 182 ? -9.480 1.860 20.811 1.00 93.50 182 ALA A O 1
ATOM 1489 N N . THR A 1 183 ? -8.047 3.281 19.836 1.00 95.50 183 THR A N 1
ATOM 1490 C CA . THR A 1 183 ? -7.422 3.730 21.093 1.00 95.50 183 THR A CA 1
ATOM 1491 C C . THR A 1 183 ? -8.430 4.431 22.008 1.00 95.50 183 THR A C 1
ATOM 1493 O O . THR A 1 183 ? -8.510 4.110 23.192 1.00 95.50 183 THR A O 1
ATOM 1496 N N . LYS A 1 184 ? -9.248 5.342 21.461 1.00 95.12 184 LYS A N 1
ATOM 1497 C CA . LYS A 1 184 ? -10.325 6.016 22.210 1.00 95.12 184 LYS A CA 1
ATOM 1498 C C . LYS A 1 184 ? -11.321 5.011 22.787 1.00 95.12 184 LYS A C 1
ATOM 1500 O O . LYS A 1 184 ? -11.695 5.113 23.953 1.00 95.12 184 LYS A O 1
ATOM 1505 N N . LEU A 1 185 ? -11.720 4.026 21.984 1.00 94.00 185 LEU A N 1
ATOM 1506 C CA . LEU A 1 185 ? -12.644 2.980 22.401 1.00 94.00 185 LEU A CA 1
ATOM 1507 C C . LEU A 1 185 ? -12.048 2.085 23.499 1.00 94.00 185 LEU A C 1
ATOM 1509 O O . LEU A 1 185 ? -12.735 1.810 24.482 1.00 94.00 185 LEU A O 1
ATOM 1513 N N . ILE A 1 186 ? -10.776 1.686 23.382 1.00 93.69 186 ILE A N 1
ATOM 1514 C CA . ILE A 1 186 ? -10.052 0.950 24.434 1.00 93.69 186 ILE A CA 1
ATOM 1515 C C . ILE A 1 186 ? -10.105 1.728 25.751 1.00 93.69 186 ILE A C 1
ATOM 1517 O O . ILE A 1 186 ? -10.553 1.181 26.756 1.00 93.69 186 ILE A O 1
ATOM 1521 N N . SER A 1 187 ? -9.727 3.011 25.742 1.00 94.62 187 SER A N 1
ATOM 1522 C CA . SER A 1 187 ? -9.718 3.838 26.954 1.00 94.62 187 SER A CA 1
ATOM 1523 C C . SER A 1 187 ? -11.108 3.981 27.582 1.00 94.62 187 SER A C 1
ATO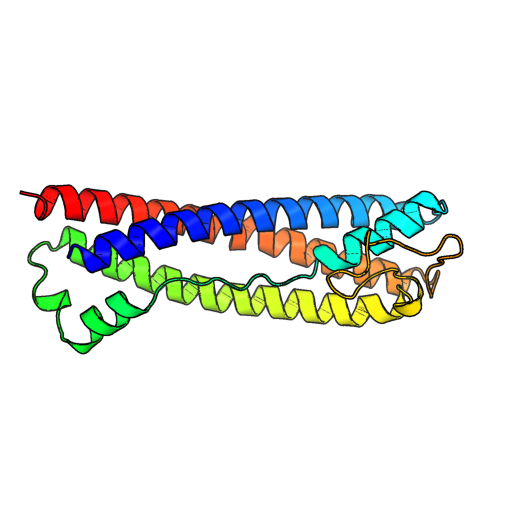M 1525 O O . SER A 1 187 ? -11.241 3.900 28.804 1.00 94.62 187 SER A O 1
ATOM 1527 N N . ALA A 1 188 ? -12.153 4.161 26.768 1.00 93.62 188 ALA A N 1
ATOM 1528 C CA . ALA A 1 188 ? -13.529 4.251 27.257 1.00 93.62 188 ALA A CA 1
ATOM 1529 C C . ALA A 1 188 ? -13.997 2.937 27.906 1.00 93.62 188 ALA A C 1
ATOM 1531 O O . ALA A 1 188 ? -14.618 2.953 28.975 1.00 93.62 188 ALA A O 1
ATOM 1532 N N . ILE A 1 189 ? -13.669 1.797 27.288 1.00 91.00 189 ILE A N 1
ATOM 1533 C CA . ILE A 1 189 ? -13.975 0.469 27.825 1.00 91.00 189 ILE A CA 1
ATOM 1534 C C . ILE A 1 189 ? -13.234 0.233 29.141 1.00 91.00 189 ILE A C 1
ATOM 1536 O O . ILE A 1 189 ? -13.881 -0.140 30.117 1.00 91.00 189 ILE A O 1
ATOM 1540 N N . GLU A 1 190 ? -11.917 0.447 29.179 1.00 91.56 190 GLU A N 1
ATOM 1541 C CA . GLU A 1 190 ? -11.096 0.214 30.375 1.00 91.56 190 GLU A CA 1
ATOM 1542 C C . GLU A 1 190 ? -11.603 1.074 31.542 1.00 91.56 190 GLU A C 1
ATOM 1544 O O . GLU A 1 190 ? -11.860 0.562 32.627 1.00 91.56 190 GLU A O 1
ATOM 1549 N N . LYS A 1 191 ? -11.909 2.354 31.300 1.00 90.81 191 LYS A N 1
ATOM 1550 C CA . LYS A 1 191 ? -12.491 3.246 32.317 1.00 90.81 191 LYS A CA 1
ATOM 1551 C C . LYS A 1 191 ? -13.838 2.757 32.871 1.00 90.81 191 LYS A C 1
ATOM 1553 O O . LYS A 1 191 ? -14.146 3.001 34.035 1.00 90.81 191 LYS A O 1
ATOM 1558 N N . THR A 1 192 ? -14.669 2.132 32.038 1.00 88.50 192 THR A N 1
ATOM 1559 C CA . THR A 1 192 ? -16.052 1.771 32.401 1.00 88.50 192 THR A CA 1
ATOM 1560 C C . THR A 1 192 ? -16.161 0.365 32.989 1.00 88.50 192 THR A C 1
ATOM 1562 O O . THR A 1 192 ? -16.995 0.130 33.864 1.00 88.50 192 THR A O 1
ATOM 1565 N N . TYR A 1 193 ? -15.354 -0.575 32.494 1.00 82.19 193 TYR A N 1
ATOM 1566 C CA . TYR A 1 193 ? -15.517 -2.009 32.741 1.00 82.19 193 TYR A CA 1
ATOM 1567 C C . TYR A 1 193 ? -14.300 -2.685 33.377 1.00 82.19 193 TYR A C 1
ATOM 1569 O O . TYR A 1 193 ? -14.444 -3.818 33.829 1.00 82.19 193 TYR A O 1
ATOM 1577 N N . SER A 1 194 ? -13.137 -2.031 33.456 1.00 70.69 194 SER A N 1
ATOM 1578 C CA . SER A 1 194 ? -12.006 -2.539 34.239 1.00 70.69 194 SER A CA 1
ATOM 1579 C C . SER A 1 194 ? -12.125 -2.029 35.678 1.00 70.69 194 SER A C 1
ATOM 1581 O O . SER A 1 194 ? -11.632 -0.955 36.018 1.00 70.69 194 SER A O 1
ATOM 1583 N N . LYS A 1 195 ? -12.844 -2.793 36.505 1.00 55.31 195 LYS A N 1
ATOM 1584 C CA . LYS A 1 195 ? -12.751 -2.756 37.969 1.00 55.31 195 LYS A CA 1
ATOM 1585 C C . LYS A 1 195 ? -12.030 -4.002 38.447 1.00 55.31 195 LYS A C 1
ATOM 1587 O O . LYS A 1 195 ? -12.383 -5.082 37.929 1.00 55.31 195 LYS A O 1
#

Foldseek 3Di:
DVVLLVLLVVLLVLLVVVLVLLVLLLVLLVLLLVQLVVLDHDLVSLFSNVVSLVRNLDDPDRPRDCPVVCVCVVVVVLVVPPDPVLSVLSVVLVVLVVVLNVLSVVLNVLSVVLNVLCVQWFDPVQWPPPDPPRDDTGGHSPGGTNDSDSVSSVVSSVSSVVSSCSSVVPNSVSSVVSSVSSVVSSVVCCVPPVD

Secondary structure (DSSP, 8-state):
-HHHHHHHHHHHHHHHHHHHHHHHHHHHHHHHHHHHHTSS--HHHHHHHHHHHHHHT---------HHHHHHHHTTGGGG---HHHHHHHHHHHHHHHHHHHHHHHHHHHHHHHHHHHTTTB-GGGEE--STTSSS-EE-TT--BS---HHHHHHHHHHHHHHHHHIIIIIHHHHHHHHHHHHHHHHHHHHHH--

Radius of gyration: 21.57 Å; Cα contacts (8 Å, |Δi|>4): 178; chains: 1; bounding box: 51×31×64 Å

Mean predicted aligned error: 5.65 Å

Solvent-accessible surface area (backbone atoms only — not comparable to full-atom values): 10942 Å² total; per-residue (Å²): 107,68,66,52,47,53,44,42,54,51,38,39,51,50,30,52,52,49,39,56,50,49,54,52,29,42,55,41,42,52,53,46,46,63,54,64,71,59,80,68,78,54,69,68,53,47,46,50,45,56,64,40,58,66,57,48,58,58,81,86,77,80,90,66,74,54,67,60,58,51,48,31,64,73,70,51,45,61,77,70,54,84,47,68,67,57,52,52,46,51,52,52,47,50,56,49,49,58,49,48,56,57,48,50,50,55,53,48,53,52,29,51,59,40,52,58,55,42,62,64,36,49,55,76,86,32,56,35,40,85,53,88,91,58,61,77,68,47,60,48,94,84,49,64,64,70,52,87,56,62,67,66,52,48,54,46,45,51,43,46,53,51,49,39,48,50,41,64,73,43,54,42,47,52,34,53,52,50,33,52,46,38,50,54,43,46,54,53,46,44,73,74,69,67,124

Sequence (195 aa):
MESLLSDLKKDTIEYNNATQYIDRQIKGIDTTLQILEKNSWTKEEIKKLYLINLGILGNRGSEVNTSTSAQLKNAGGLRLIKSNEINNLLSEYWTKNEFLEKYEDIVGDLKLKARDQSYRIYNQFKYKNLVEGSGERGVMEDATLLTNDRIVIIEFANRLSHIKNSMQNVQRWIFTQQKENATKLISAIEKTYSK

Nearest PDB structures (foldseek):
  4wpc-assembly1_A  TM=3.086E-01  e=2.659E+00  Saccharomyces cerevisiae S288C
  2yfb-assembly1_A  TM=3.146E-01  e=6.257E+00  Pseudomonas putida KT2440
  6rw8-assembly1_A  TM=1.831E-01  e=1.454E+00  Xenorhabdus nematophila

pLDDT: mean 88.35, std 10.53, range [55.31, 98.25]